Protein AF-A0AAD7X8K5-F1 (afdb_monomer)

Structure (mmCIF, N/CA/C/O backbone):
data_AF-A0AAD7X8K5-F1
#
_entry.id   AF-A0AAD7X8K5-F1
#
loop_
_atom_site.group_PDB
_atom_site.id
_atom_site.type_symbol
_atom_site.label_atom_id
_atom_site.label_alt_id
_atom_site.label_comp_id
_atom_site.label_asym_id
_atom_site.label_entity_id
_atom_site.label_seq_id
_atom_site.pdbx_PDB_ins_code
_atom_site.Cartn_x
_atom_site.Cartn_y
_atom_site.Cartn_z
_atom_site.occupancy
_atom_site.B_iso_or_equiv
_atom_site.auth_seq_id
_atom_site.auth_comp_id
_atom_site.auth_asym_id
_atom_site.auth_atom_id
_atom_site.pdbx_PDB_model_num
ATOM 1 N N . MET A 1 1 ? -39.503 -46.604 20.684 1.00 42.25 1 MET A N 1
ATOM 2 C CA . MET A 1 1 ? -38.069 -46.579 20.318 1.00 42.25 1 MET A CA 1
ATOM 3 C C . MET A 1 1 ? -37.501 -45.245 20.768 1.00 42.25 1 MET A C 1
ATOM 5 O O . MET A 1 1 ? -38.147 -44.232 20.550 1.00 42.25 1 MET A O 1
ATOM 9 N N . PHE A 1 2 ? -36.397 -45.283 21.510 1.00 39.03 2 PHE A N 1
ATOM 10 C CA . PHE A 1 2 ? -35.929 -44.220 22.401 1.00 39.03 2 PHE A CA 1
ATOM 11 C C . PHE A 1 2 ? -35.550 -42.907 21.701 1.00 39.03 2 PHE A C 1
ATOM 13 O O . PHE A 1 2 ? -34.685 -42.873 20.829 1.00 39.03 2 PHE A O 1
ATOM 20 N N . THR A 1 3 ? -36.161 -41.827 22.181 1.00 43.81 3 THR A N 1
ATOM 21 C CA . THR A 1 3 ? -35.795 -40.424 21.986 1.00 43.81 3 THR A CA 1
ATOM 22 C C . THR A 1 3 ? -34.419 -40.170 22.609 1.00 43.81 3 THR A C 1
ATOM 24 O O . THR A 1 3 ? -34.255 -40.329 23.818 1.00 43.81 3 THR A O 1
ATOM 27 N N . LYS A 1 4 ? -33.419 -39.775 21.814 1.00 46.00 4 LYS A N 1
ATOM 28 C CA . LYS A 1 4 ? -32.162 -39.227 22.346 1.00 46.00 4 LYS A CA 1
ATOM 29 C C . LYS A 1 4 ? -32.279 -37.708 22.396 1.00 46.00 4 LYS A C 1
ATOM 31 O O . LYS A 1 4 ? -32.176 -37.035 21.377 1.00 46.00 4 LYS A O 1
ATOM 36 N N . LEU A 1 5 ? -32.533 -37.199 23.597 1.00 45.97 5 LEU A N 1
ATOM 37 C CA . LEU A 1 5 ? -32.418 -35.788 23.936 1.00 45.97 5 LEU A CA 1
ATOM 38 C C . LEU A 1 5 ? -30.922 -35.493 24.139 1.00 45.97 5 LEU A C 1
ATOM 40 O O . LEU A 1 5 ? -30.344 -35.892 25.148 1.00 45.97 5 LEU A O 1
ATOM 44 N N . SER A 1 6 ? -30.275 -34.862 23.161 1.00 46.56 6 SER A N 1
ATOM 45 C CA . SER A 1 6 ? -28.909 -34.359 23.329 1.00 46.56 6 SER A CA 1
ATOM 46 C C . SER A 1 6 ? -28.971 -33.016 24.045 1.00 46.56 6 SER A C 1
ATOM 48 O O . SER A 1 6 ? -29.352 -32.004 23.461 1.00 46.56 6 SER A O 1
ATOM 50 N N . LEU A 1 7 ? -28.618 -33.023 25.328 1.00 41.12 7 LEU A N 1
ATOM 51 C CA . LEU A 1 7 ? -28.403 -31.824 26.127 1.00 41.12 7 LEU A CA 1
ATOM 52 C C . LEU A 1 7 ? -27.079 -31.186 25.663 1.00 41.12 7 LEU A C 1
ATOM 54 O O . LEU A 1 7 ? -26.002 -31.644 26.041 1.00 41.12 7 LEU A O 1
ATOM 58 N N . PHE A 1 8 ? -27.138 -30.166 24.806 1.00 46.56 8 PHE A N 1
ATOM 59 C CA . PHE A 1 8 ? -25.977 -29.312 24.552 1.00 46.56 8 PHE A CA 1
ATOM 60 C C . PHE A 1 8 ? -25.796 -28.395 25.762 1.00 46.56 8 PHE A C 1
ATOM 62 O O . PHE A 1 8 ? -26.575 -27.471 25.982 1.00 46.56 8 PHE A O 1
ATOM 69 N N . ALA A 1 9 ? -24.780 -28.676 26.574 1.00 43.34 9 ALA A N 1
ATOM 70 C CA . ALA A 1 9 ? -24.321 -27.745 27.589 1.00 43.34 9 ALA A CA 1
ATOM 71 C C . ALA A 1 9 ? -23.680 -26.538 26.884 1.00 43.34 9 ALA A C 1
ATOM 73 O O . ALA A 1 9 ? -22.602 -26.656 26.302 1.00 43.34 9 ALA A O 1
ATOM 74 N N . CYS A 1 10 ? -24.336 -25.377 26.930 1.00 43.59 10 CYS A N 1
ATOM 75 C CA . CYS A 1 10 ? -23.680 -24.100 26.665 1.00 43.59 10 CYS A CA 1
ATOM 76 C C . CYS A 1 10 ? -22.666 -23.846 27.786 1.00 43.59 10 CYS A C 1
ATOM 78 O O . CYS A 1 10 ? -23.007 -23.293 28.830 1.00 43.59 10 CYS A O 1
ATOM 80 N N . ALA A 1 11 ? -21.416 -24.254 27.578 1.00 47.31 11 ALA A N 1
ATOM 81 C CA . ALA A 1 11 ? -20.308 -23.659 28.302 1.00 47.31 11 ALA A CA 1
ATOM 82 C C . ALA A 1 11 ? -20.179 -22.217 27.798 1.00 47.31 11 ALA A C 1
ATOM 84 O O . ALA A 1 11 ? -19.742 -21.982 26.673 1.00 47.31 11 ALA A O 1
ATOM 85 N N . ALA A 1 12 ? -20.627 -21.251 28.599 1.00 44.97 12 ALA A N 1
ATOM 86 C CA . ALA A 1 12 ? -20.288 -19.857 28.376 1.00 44.97 12 ALA A CA 1
ATOM 87 C C . ALA A 1 12 ? -18.765 -19.741 28.508 1.00 44.97 12 ALA A C 1
ATOM 89 O O . ALA A 1 12 ? -18.226 -19.806 29.614 1.00 44.97 12 ALA A O 1
ATOM 90 N N . ALA A 1 13 ? -18.066 -19.639 27.379 1.00 45.59 13 ALA A N 1
ATOM 91 C CA . ALA A 1 13 ? -16.667 -19.257 27.376 1.00 45.59 13 ALA A CA 1
ATOM 92 C C . ALA A 1 13 ? -16.608 -17.802 27.852 1.00 45.59 13 ALA A C 1
ATOM 94 O O . ALA A 1 13 ? -16.849 -16.871 27.089 1.00 45.59 13 ALA A O 1
ATOM 95 N N . LEU A 1 14 ? -16.356 -17.610 29.145 1.00 41.31 14 LEU A N 1
ATOM 96 C CA . LEU A 1 14 ? -15.884 -16.335 29.659 1.00 41.31 14 LEU A CA 1
ATOM 97 C C . LEU A 1 14 ? -14.491 -16.134 29.065 1.00 41.31 14 LEU A C 1
ATOM 99 O O . LEU A 1 14 ? -13.511 -16.686 29.562 1.00 41.31 14 LEU A O 1
ATOM 103 N N . THR A 1 15 ? -14.407 -15.387 27.967 1.00 45.69 15 THR A N 1
ATOM 104 C CA . THR A 1 15 ? -13.146 -14.799 27.525 1.00 45.69 15 THR A CA 1
ATOM 105 C C . THR A 1 15 ? -12.718 -13.830 28.616 1.00 45.69 15 THR A C 1
ATOM 107 O O . THR A 1 15 ? -13.209 -12.704 28.701 1.00 45.69 15 THR A O 1
ATOM 110 N N . VAL A 1 16 ? -11.852 -14.298 29.509 1.00 42.28 16 VAL A N 1
ATOM 111 C CA . VAL A 1 16 ? -11.108 -13.425 30.405 1.00 42.28 16 VAL A CA 1
ATOM 112 C C . VAL A 1 16 ? -10.115 -12.696 29.510 1.00 42.28 16 VAL A C 1
ATOM 114 O O . VAL A 1 16 ? -9.040 -13.216 29.226 1.00 42.28 16 VAL A O 1
ATOM 117 N N . PHE A 1 17 ? -10.495 -11.520 29.009 1.00 51.06 17 PHE A N 1
ATOM 118 C CA . PHE A 1 17 ? -9.501 -10.553 28.566 1.00 51.06 17 PHE A CA 1
ATOM 119 C C . PHE A 1 17 ? -8.665 -10.250 29.809 1.00 51.06 17 PHE A C 1
ATOM 121 O O . PHE A 1 17 ? -9.184 -9.713 30.793 1.00 51.06 17 PHE A O 1
ATOM 128 N N . GLY A 1 18 ? -7.411 -10.707 29.818 1.00 42.41 18 GLY A N 1
ATOM 129 C CA . GLY A 1 18 ? -6.456 -10.295 30.838 1.00 42.41 18 GLY A CA 1
ATOM 130 C C . GLY A 1 18 ? -6.446 -8.770 30.918 1.00 42.41 18 GLY A C 1
ATOM 131 O O . GLY A 1 18 ? -6.739 -8.093 29.931 1.00 42.41 18 GLY A O 1
ATOM 132 N N . ALA A 1 19 ? -6.164 -8.220 32.102 1.00 46.50 19 ALA A N 1
ATOM 133 C CA . ALA A 1 19 ? -5.971 -6.780 32.224 1.00 46.50 19 ALA A CA 1
ATOM 134 C C . ALA A 1 19 ? -4.957 -6.339 31.151 1.00 46.50 19 ALA A C 1
ATOM 136 O O . ALA A 1 19 ? -3.913 -6.991 31.048 1.00 46.50 19 ALA A O 1
ATOM 137 N N . PRO A 1 20 ? -5.265 -5.309 30.341 1.00 55.12 20 PRO A N 1
ATOM 138 C CA . PRO A 1 20 ? -4.401 -4.915 29.241 1.00 55.12 20 PRO A CA 1
ATOM 139 C C . PRO A 1 20 ? -3.010 -4.631 29.798 1.00 55.12 20 PRO A C 1
ATOM 141 O O . PRO A 1 20 ? -2.846 -3.816 30.711 1.00 55.12 20 PRO A O 1
ATOM 144 N N . ILE A 1 21 ? -2.014 -5.351 29.281 1.00 56.69 21 ILE A N 1
ATOM 145 C CA . ILE A 1 21 ? -0.615 -5.016 29.525 1.00 56.69 21 ILE A CA 1
ATOM 146 C C . ILE A 1 21 ? -0.444 -3.574 29.028 1.00 56.69 21 ILE A C 1
ATOM 148 O O . ILE A 1 21 ? -0.864 -3.286 27.903 1.00 56.69 21 ILE A O 1
ATOM 152 N N . PRO A 1 22 ? 0.104 -2.650 29.841 1.00 62.69 22 PRO A N 1
ATOM 153 C CA . PRO A 1 22 ? 0.313 -1.280 29.400 1.00 62.69 22 PRO A CA 1
ATOM 154 C C . PRO A 1 22 ? 1.110 -1.279 28.098 1.00 62.69 22 PRO A C 1
ATOM 156 O O . PRO A 1 22 ? 2.205 -1.840 28.047 1.00 62.69 22 PRO A O 1
ATOM 159 N N . ALA A 1 23 ? 0.541 -0.676 27.057 1.00 75.25 23 ALA A N 1
ATOM 160 C CA . ALA A 1 23 ? 1.183 -0.579 25.757 1.00 75.25 23 ALA A CA 1
ATOM 161 C C . ALA A 1 23 ? 2.544 0.117 25.910 1.00 75.25 23 ALA A C 1
ATOM 163 O O . ALA A 1 23 ? 2.643 1.176 26.540 1.00 75.25 23 ALA A O 1
ATOM 164 N N . SER A 1 24 ? 3.595 -0.480 25.348 1.00 88.56 24 SER A N 1
ATOM 165 C CA . SER A 1 24 ? 4.897 0.179 25.269 1.00 88.56 24 SER A CA 1
ATOM 166 C C . SER A 1 24 ? 4.804 1.421 24.371 1.00 88.56 24 SER A C 1
ATOM 168 O O . SER A 1 24 ? 3.874 1.564 23.576 1.00 88.56 24 SER A O 1
ATOM 170 N N . GLN A 1 25 ? 5.783 2.329 24.440 1.00 87.88 25 GLN A N 1
ATOM 171 C CA . GLN A 1 25 ? 5.819 3.461 23.505 1.00 87.88 25 GLN A CA 1
ATOM 172 C C . GLN A 1 25 ? 5.893 2.988 22.043 1.00 87.88 25 GLN A C 1
ATOM 174 O O . GLN A 1 25 ? 5.303 3.616 21.166 1.00 87.88 25 GLN A O 1
ATOM 179 N N . THR A 1 26 ? 6.575 1.867 21.793 1.00 91.38 26 THR A N 1
ATOM 180 C CA . THR A 1 26 ? 6.633 1.222 20.478 1.00 91.38 26 THR A CA 1
ATOM 181 C C . THR A 1 26 ? 5.253 0.724 20.053 1.00 91.38 26 THR A C 1
ATOM 183 O O . THR A 1 26 ? 4.829 1.021 18.939 1.00 91.38 26 THR A O 1
ATOM 186 N N . ASP A 1 27 ? 4.521 0.050 20.946 1.00 94.25 27 ASP A N 1
ATOM 187 C CA . ASP A 1 27 ? 3.166 -0.442 20.670 1.00 94.25 27 ASP A CA 1
ATOM 188 C C . ASP A 1 27 ? 2.239 0.726 20.327 1.00 94.25 27 ASP A C 1
ATOM 190 O O . ASP A 1 27 ? 1.551 0.698 19.312 1.00 94.25 27 ASP A O 1
ATOM 194 N N . ILE A 1 28 ? 2.268 1.791 21.136 1.00 94.31 28 ILE A N 1
ATOM 195 C CA . ILE A 1 28 ? 1.469 3.002 20.912 1.00 94.31 28 ILE A CA 1
ATOM 196 C C . ILE A 1 28 ? 1.781 3.596 19.539 1.00 94.31 28 ILE A C 1
ATOM 198 O O . ILE A 1 28 ? 0.859 3.935 18.801 1.00 94.31 28 ILE A O 1
ATOM 202 N N . SER A 1 29 ? 3.060 3.710 19.172 1.00 94.69 29 SER A N 1
ATOM 203 C CA . SER A 1 29 ? 3.465 4.235 17.867 1.00 94.69 29 SER A CA 1
ATOM 204 C C . SER A 1 29 ? 2.964 3.370 16.707 1.00 94.69 29 SER A C 1
ATOM 206 O O . SER A 1 29 ? 2.443 3.921 15.738 1.00 94.69 29 SER A O 1
ATOM 208 N N . VAL A 1 30 ? 3.060 2.040 16.813 1.00 96.19 30 VAL A N 1
ATOM 209 C CA . VAL A 1 30 ? 2.558 1.107 15.789 1.00 96.19 30 VAL A CA 1
ATOM 210 C C . VAL A 1 30 ? 1.036 1.182 15.673 1.00 96.19 30 VAL A C 1
ATOM 212 O O . VAL A 1 30 ? 0.513 1.325 14.572 1.00 96.19 30 VAL A O 1
ATOM 215 N N . LEU A 1 31 ? 0.314 1.145 16.794 1.00 97.12 31 LEU A N 1
ATOM 216 C CA . LEU A 1 31 ? -1.149 1.194 16.802 1.00 97.12 31 LEU A CA 1
ATOM 217 C C . LEU A 1 31 ? -1.683 2.549 16.317 1.00 97.12 31 LEU A C 1
ATOM 219 O O . LEU A 1 31 ? -2.674 2.593 15.594 1.00 97.12 31 LEU A O 1
ATOM 223 N N . THR A 1 32 ? -1.019 3.654 16.671 1.00 97.38 32 THR A N 1
ATOM 224 C CA . THR A 1 32 ? -1.362 5.008 16.190 1.00 97.38 32 THR A CA 1
ATOM 225 C C . THR A 1 32 ? -1.184 5.111 14.678 1.00 97.38 32 THR A C 1
ATOM 227 O O . THR A 1 32 ? -2.018 5.697 13.983 1.00 97.38 32 THR A O 1
ATOM 230 N N . PHE A 1 33 ? -0.100 4.526 14.161 1.00 97.62 33 PHE A N 1
ATOM 231 C CA . PHE A 1 33 ? 0.145 4.450 12.729 1.00 97.62 33 PHE A CA 1
ATOM 232 C C . PHE A 1 33 ? -0.928 3.615 12.019 1.00 97.62 33 PHE A C 1
ATOM 234 O O . PHE A 1 33 ? -1.550 4.116 11.084 1.00 97.62 33 PHE A O 1
ATOM 241 N N . ALA A 1 34 ? -1.214 2.409 12.520 1.00 98.12 34 ALA A N 1
ATOM 242 C CA . ALA A 1 34 ? -2.267 1.545 11.991 1.00 98.12 34 ALA A CA 1
ATOM 243 C C . ALA A 1 34 ? -3.629 2.259 11.974 1.00 98.12 34 ALA A C 1
ATOM 245 O O . ALA A 1 34 ? -4.260 2.346 10.928 1.00 98.12 34 ALA A O 1
ATOM 246 N N . LEU A 1 35 ? -4.033 2.897 13.082 1.00 98.62 35 LEU A N 1
ATOM 247 C CA . LEU A 1 35 ? -5.312 3.614 13.151 1.00 98.62 35 LEU A CA 1
ATOM 248 C C . LEU A 1 35 ? -5.390 4.774 12.145 1.00 98.62 35 LEU A C 1
ATOM 250 O O . LEU A 1 35 ? -6.468 5.107 11.660 1.00 98.62 35 LEU A O 1
ATOM 254 N N . THR A 1 36 ? -4.259 5.393 11.801 1.00 98.19 36 THR A N 1
ATOM 255 C CA . THR A 1 36 ? -4.247 6.441 10.772 1.00 98.19 36 THR A CA 1
ATOM 256 C C . THR A 1 36 ? -4.586 5.883 9.388 1.00 98.19 36 THR A C 1
ATOM 258 O O . THR A 1 36 ? -5.359 6.516 8.663 1.00 98.19 36 THR A O 1
ATOM 261 N N . LEU A 1 37 ? -4.029 4.723 9.024 1.00 98.44 37 LEU A N 1
ATOM 262 C CA . LEU A 1 37 ? -4.339 4.056 7.756 1.00 98.44 37 LEU A CA 1
ATOM 263 C C . LEU A 1 37 ? -5.782 3.539 7.750 1.00 98.44 37 LEU A C 1
ATOM 265 O O . LEU A 1 37 ? -6.532 3.818 6.823 1.00 98.44 37 LEU A O 1
ATOM 269 N N . GLU A 1 38 ? -6.221 2.938 8.848 1.00 98.75 38 GLU A N 1
ATOM 270 C CA . GLU A 1 38 ? -7.580 2.414 9.013 1.00 98.75 38 GLU A CA 1
ATOM 271 C C . GLU A 1 38 ? -8.656 3.506 8.908 1.00 98.75 38 GLU A C 1
ATOM 273 O O . GLU A 1 38 ? -9.717 3.314 8.310 1.00 98.75 38 GLU A O 1
ATOM 278 N N . HIS A 1 39 ? -8.389 4.718 9.412 1.00 98.88 39 HIS A N 1
ATOM 279 C CA . HIS A 1 39 ? -9.287 5.857 9.181 1.00 98.88 39 HIS A CA 1
ATOM 280 C C . HIS A 1 39 ? -9.383 6.243 7.701 1.00 98.88 39 HIS A C 1
ATOM 282 O O . HIS A 1 39 ? -10.470 6.615 7.251 1.00 98.88 39 HIS A O 1
ATOM 288 N N . LEU A 1 40 ? -8.280 6.159 6.948 1.00 98.81 40 LEU A N 1
ATOM 289 C CA . LEU A 1 40 ? -8.264 6.428 5.509 1.00 98.81 40 LEU A CA 1
ATOM 290 C C . LEU A 1 40 ? -9.109 5.398 4.760 1.00 98.81 40 LEU A C 1
ATOM 292 O O . LEU A 1 40 ? -9.976 5.791 3.979 1.00 98.81 40 LEU A O 1
ATOM 296 N N . GLU A 1 41 ? -8.911 4.109 5.023 1.00 98.88 41 GLU A N 1
ATOM 297 C CA . GLU A 1 41 ? -9.635 3.026 4.348 1.00 98.88 41 GLU A CA 1
ATOM 298 C C . GLU A 1 41 ? -11.126 3.043 4.693 1.00 98.88 41 GLU A C 1
ATOM 300 O O . GLU A 1 41 ? -11.993 3.038 3.813 1.00 98.88 41 GLU A O 1
ATOM 305 N N . ASN A 1 42 ? -11.451 3.214 5.974 1.00 98.88 42 ASN A N 1
ATOM 306 C CA . ASN A 1 42 ? -12.825 3.384 6.430 1.00 98.88 42 ASN A CA 1
ATOM 307 C C . ASN A 1 42 ? -13.508 4.594 5.763 1.00 98.88 42 ASN A C 1
ATOM 309 O O . ASN A 1 42 ? -14.677 4.521 5.367 1.00 98.88 42 ASN A O 1
ATOM 313 N N . ALA A 1 43 ? -12.792 5.715 5.605 1.00 98.88 43 ALA A N 1
ATOM 314 C CA . ALA A 1 43 ? -13.300 6.882 4.888 1.00 98.88 43 ALA A CA 1
ATOM 315 C C . ALA A 1 43 ? -13.484 6.598 3.391 1.00 98.88 43 ALA A C 1
ATOM 317 O O . ALA A 1 43 ? -14.520 6.971 2.836 1.00 98.88 43 ALA A O 1
ATOM 318 N N . PHE A 1 44 ? -12.530 5.918 2.754 1.00 98.88 44 PHE A N 1
ATOM 319 C CA . PHE A 1 44 ? -12.590 5.523 1.350 1.00 98.88 44 PHE A CA 1
ATOM 320 C C . PHE A 1 44 ? -13.836 4.685 1.050 1.00 98.88 44 PHE A C 1
ATOM 322 O O . PHE A 1 44 ? -14.647 5.060 0.197 1.00 98.88 44 PHE A O 1
ATOM 329 N N . TYR A 1 45 ? -14.059 3.608 1.805 1.00 98.88 45 TYR A N 1
ATOM 330 C CA . TYR A 1 45 ? -15.212 2.739 1.593 1.00 98.88 45 TYR A CA 1
ATOM 331 C C . TYR A 1 45 ? -16.542 3.447 1.855 1.00 98.88 45 TYR A C 1
ATOM 333 O O . TYR A 1 45 ? -17.481 3.315 1.063 1.00 98.88 45 TYR A O 1
ATOM 341 N N . LYS A 1 46 ? -16.640 4.243 2.929 1.00 98.75 46 LYS A N 1
ATOM 342 C CA . LYS A 1 46 ? -17.855 5.020 3.230 1.00 98.75 46 LYS A CA 1
ATOM 343 C C . LYS A 1 46 ? -18.173 6.032 2.134 1.00 98.75 46 LYS A C 1
ATOM 345 O O . LYS A 1 46 ? -19.327 6.118 1.710 1.00 98.75 46 LYS A O 1
ATOM 350 N N . GLN A 1 47 ? -17.173 6.773 1.657 1.00 98.69 47 GLN A N 1
ATOM 351 C CA . GLN A 1 47 ? -17.352 7.759 0.591 1.00 98.69 47 GLN A CA 1
ATOM 352 C C . GLN A 1 47 ? -17.724 7.090 -0.735 1.00 98.69 47 GLN A C 1
ATOM 354 O O . GLN A 1 47 ? -18.697 7.502 -1.365 1.00 98.69 47 GLN A O 1
ATOM 359 N N . GLY A 1 48 ? -17.028 6.020 -1.127 1.00 98.50 48 GLY A N 1
ATOM 360 C CA . GLY A 1 48 ? -17.320 5.284 -2.359 1.00 98.50 48 GLY A CA 1
ATOM 361 C C . GLY A 1 48 ? -18.721 4.668 -2.370 1.00 98.50 48 GLY A C 1
ATOM 362 O O . GLY A 1 48 ? -19.458 4.816 -3.344 1.00 98.50 48 GLY A O 1
ATOM 363 N N . LEU A 1 49 ? -19.154 4.049 -1.266 1.00 98.56 49 LEU A N 1
ATOM 364 C CA . LEU A 1 49 ? -20.497 3.461 -1.161 1.00 98.56 49 LEU A CA 1
ATOM 365 C C . LEU A 1 49 ? -21.619 4.504 -1.095 1.00 98.56 49 LEU A C 1
ATOM 367 O O . LEU A 1 49 ? -22.749 4.188 -1.481 1.00 98.56 49 LEU A O 1
ATOM 371 N N . ALA A 1 50 ? -21.326 5.718 -0.622 1.00 98.56 50 ALA A N 1
ATOM 372 C CA . ALA A 1 50 ? -22.243 6.854 -0.690 1.00 98.56 50 ALA A CA 1
ATOM 373 C C . ALA A 1 50 ? -22.301 7.471 -2.099 1.00 98.56 50 ALA A C 1
ATOM 375 O O . ALA A 1 50 ? -23.360 7.933 -2.520 1.00 98.56 50 ALA A O 1
ATOM 376 N N . LYS A 1 51 ? -21.178 7.459 -2.827 1.00 98.44 51 LYS A N 1
ATOM 377 C CA . LYS A 1 51 ? -21.029 8.024 -4.175 1.00 98.44 51 LYS A CA 1
ATOM 378 C C . LYS A 1 51 ? -21.622 7.133 -5.268 1.00 98.44 51 LYS A C 1
ATOM 380 O O . LYS A 1 51 ? -22.231 7.655 -6.197 1.00 98.44 51 LYS A O 1
ATOM 385 N N . TYR A 1 52 ? -21.473 5.813 -5.155 1.00 98.50 52 TYR A N 1
ATOM 386 C CA . TYR A 1 52 ? -21.880 4.856 -6.185 1.00 98.50 52 TYR A CA 1
ATOM 387 C C . TYR A 1 52 ? -23.012 3.938 -5.709 1.00 98.50 52 TYR A C 1
ATOM 389 O O . TYR A 1 52 ? -22.880 3.147 -4.764 1.00 98.50 52 TYR A O 1
ATOM 397 N N . SER A 1 53 ? -24.141 4.001 -6.412 1.00 98.00 53 SER A N 1
ATOM 398 C CA . SER A 1 53 ? -25.282 3.113 -6.196 1.00 98.00 53 SER A CA 1
ATOM 399 C C . SER A 1 53 ? -25.038 1.721 -6.788 1.00 98.00 53 SER A C 1
ATOM 401 O O . SER A 1 53 ? -24.140 1.512 -7.600 1.00 98.00 53 SER A O 1
ATOM 403 N N . GLU A 1 54 ? -25.876 0.743 -6.437 1.00 97.44 54 GLU A N 1
ATOM 404 C CA . GLU A 1 54 ? -25.840 -0.581 -7.078 1.00 97.44 54 GLU A CA 1
ATOM 405 C C . GLU A 1 54 ? -26.044 -0.494 -8.600 1.00 97.44 54 GLU A C 1
ATOM 407 O O . GLU A 1 54 ? -25.388 -1.207 -9.357 1.00 97.44 54 GLU A O 1
ATOM 412 N N . SER A 1 55 ? -26.900 0.429 -9.056 1.00 98.06 55 SER A N 1
ATOM 413 C CA . SER A 1 55 ? -27.109 0.663 -10.485 1.00 98.06 55 SER A CA 1
ATOM 414 C C . SER A 1 55 ? -25.841 1.171 -11.172 1.00 98.06 55 SER A C 1
ATOM 416 O O . SER A 1 55 ? -25.593 0.787 -12.312 1.00 98.06 55 SER A O 1
ATOM 418 N N . ASP A 1 56 ? -25.029 1.989 -10.501 1.00 98.38 56 ASP A N 1
ATOM 419 C CA . ASP A 1 56 ? -23.776 2.493 -11.072 1.00 98.38 56 ASP A CA 1
ATOM 420 C C . ASP A 1 56 ? -22.758 1.362 -11.227 1.00 98.38 56 ASP A C 1
ATOM 422 O O . ASP A 1 56 ? -22.167 1.226 -12.295 1.00 98.38 56 ASP A O 1
ATOM 426 N N . PHE A 1 57 ? -22.635 0.482 -10.223 1.00 98.38 57 PHE A N 1
ATOM 427 C CA . PHE A 1 57 ? -21.803 -0.726 -10.315 1.00 98.38 57 PHE A CA 1
ATOM 428 C C . PHE A 1 57 ? -22.196 -1.597 -11.515 1.00 98.38 57 PHE A C 1
ATOM 430 O O . PHE A 1 57 ? -21.338 -1.990 -12.303 1.00 98.38 57 PHE A O 1
ATOM 437 N N . GLN A 1 58 ? -23.494 -1.861 -11.690 1.00 97.56 58 GLN A N 1
ATOM 438 C CA . GLN A 1 58 ? -23.991 -2.671 -12.806 1.00 97.56 58 GLN A CA 1
ATOM 439 C C . GLN A 1 58 ? -23.768 -1.993 -14.167 1.00 97.56 58 GLN A C 1
ATOM 441 O O . GLN A 1 58 ? -23.391 -2.662 -15.129 1.00 97.56 58 GLN A O 1
ATOM 446 N N . LYS A 1 59 ? -23.971 -0.670 -14.262 1.00 98.12 59 LYS A N 1
ATOM 447 C CA . LYS A 1 59 ? -23.702 0.108 -15.486 1.00 98.12 59 LYS A CA 1
ATOM 448 C C . LYS A 1 59 ? -22.225 0.102 -15.854 1.00 98.12 59 LYS A C 1
ATOM 450 O O . LYS A 1 59 ? -21.902 0.061 -17.036 1.00 98.12 59 LYS A O 1
ATOM 455 N N . ASP A 1 60 ? -21.348 0.084 -14.857 1.00 97.75 60 ASP A N 1
ATOM 456 C CA . ASP A 1 60 ? -19.912 -0.080 -15.053 1.00 97.75 60 ASP A CA 1
ATOM 457 C C . ASP A 1 60 ? -19.505 -1.560 -15.225 1.00 97.75 60 ASP A C 1
ATOM 459 O O . ASP A 1 60 ? -18.335 -1.922 -15.160 1.00 97.75 60 ASP A O 1
ATOM 463 N N . GLY A 1 61 ? -20.460 -2.458 -15.485 1.00 97.31 61 GLY A N 1
ATOM 464 C CA . GLY A 1 61 ? -20.204 -3.859 -15.823 1.00 97.31 61 GLY A CA 1
ATOM 465 C C . GLY A 1 61 ? -19.739 -4.731 -14.655 1.00 97.31 61 GLY A C 1
ATOM 466 O O . GLY A 1 61 ? -19.299 -5.858 -14.886 1.00 97.31 61 GLY A O 1
ATOM 467 N N . LEU A 1 62 ? -19.835 -4.248 -13.413 1.00 97.44 62 LEU A N 1
ATOM 468 C CA . LEU A 1 62 ? -19.551 -5.052 -12.229 1.00 97.44 62 LEU A CA 1
ATOM 469 C C . LEU A 1 62 ? -20.778 -5.907 -11.859 1.00 97.44 62 LEU A C 1
ATOM 471 O O . LEU A 1 62 ? -21.909 -5.413 -11.876 1.00 97.44 62 LEU A O 1
ATOM 475 N N . PRO A 1 63 ? -20.592 -7.189 -11.493 1.00 95.00 63 PRO A N 1
ATOM 476 C CA . PRO A 1 63 ? -21.694 -8.034 -11.043 1.00 95.00 63 PRO A CA 1
ATOM 477 C C . PRO A 1 63 ? -22.439 -7.462 -9.825 1.00 95.00 63 PRO A C 1
ATOM 479 O O . PRO A 1 63 ? -21.826 -6.888 -8.927 1.00 95.00 63 PRO A O 1
ATOM 482 N N . ALA A 1 64 ? -23.752 -7.703 -9.732 1.00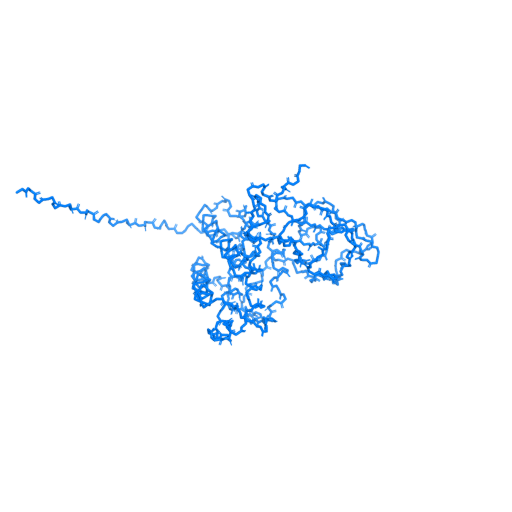 93.31 64 ALA A N 1
ATOM 483 C CA . ALA A 1 64 ? -24.607 -7.149 -8.669 1.00 93.31 64 ALA A CA 1
ATOM 484 C C . ALA A 1 64 ? -24.130 -7.476 -7.235 1.00 93.31 64 ALA A C 1
ATOM 486 O O . ALA A 1 64 ? -24.303 -6.680 -6.316 1.00 93.31 64 ALA A O 1
ATOM 487 N N . TRP A 1 65 ? -23.466 -8.621 -7.037 1.00 95.44 65 TRP A N 1
ATOM 488 C CA . TRP A 1 65 ? -22.934 -9.027 -5.731 1.00 95.44 65 TRP A CA 1
ATOM 489 C C . TRP A 1 65 ? -21.704 -8.225 -5.276 1.00 95.44 65 TRP A C 1
ATOM 491 O O . TRP A 1 65 ? -21.379 -8.246 -4.088 1.00 95.44 65 TRP A O 1
ATOM 501 N N . VAL A 1 66 ? -21.020 -7.516 -6.182 1.00 98.06 66 VAL A N 1
ATOM 502 C CA . VAL A 1 66 ? -19.762 -6.811 -5.885 1.00 98.06 66 VAL A CA 1
ATOM 503 C C . VAL A 1 66 ? -19.978 -5.695 -4.870 1.00 98.06 66 VAL A C 1
ATOM 505 O O . VAL A 1 66 ? -19.274 -5.635 -3.864 1.00 98.06 66 VAL A O 1
ATOM 508 N N . ARG A 1 67 ? -20.997 -4.848 -5.067 1.00 98.12 67 ARG A N 1
ATOM 509 C CA . ARG A 1 67 ? -21.259 -3.728 -4.148 1.00 98.12 67 ARG A CA 1
ATOM 510 C C . ARG A 1 67 ? -21.584 -4.210 -2.732 1.00 98.12 67 ARG A C 1
ATOM 512 O O . ARG A 1 67 ? -21.149 -3.599 -1.762 1.00 98.12 67 ARG A O 1
ATOM 519 N N . GLY A 1 68 ? -22.320 -5.316 -2.606 1.00 98.25 68 GLY A N 1
ATOM 520 C CA . GLY A 1 68 ? -22.643 -5.910 -1.305 1.00 98.25 68 GLY A CA 1
ATOM 521 C C . GLY A 1 68 ? -21.403 -6.382 -0.540 1.00 98.25 68 GLY A C 1
ATOM 522 O O . GLY A 1 68 ? -21.341 -6.240 0.677 1.00 98.25 68 GLY A O 1
ATOM 523 N N . ARG A 1 69 ? -20.385 -6.884 -1.246 1.00 98.31 69 ARG A N 1
ATOM 524 C CA . ARG A 1 69 ? -19.101 -7.253 -0.638 1.00 98.31 69 ARG A CA 1
ATOM 525 C C . ARG A 1 69 ? -18.271 -6.039 -0.240 1.00 98.31 69 ARG A C 1
ATOM 527 O O . ARG A 1 69 ? -17.735 -6.041 0.858 1.00 98.31 69 ARG A O 1
ATOM 534 N N . PHE A 1 70 ? -18.264 -4.971 -1.036 1.00 98.75 70 PHE A N 1
ATOM 535 C CA . PHE A 1 70 ? -17.657 -3.710 -0.600 1.00 98.75 70 PHE A CA 1
ATOM 536 C C . PHE A 1 70 ? -18.342 -3.113 0.634 1.00 98.75 70 PHE A C 1
ATOM 538 O O . PHE A 1 70 ? -17.671 -2.572 1.503 1.00 98.75 70 PHE A O 1
ATOM 545 N N . ALA A 1 71 ? -19.663 -3.266 0.768 1.00 98.75 71 ALA A N 1
ATOM 546 C CA . ALA A 1 71 ? -20.367 -2.885 1.991 1.00 98.75 71 ALA A CA 1
ATOM 547 C C . ALA A 1 71 ? -19.952 -3.725 3.209 1.00 98.75 71 ALA A C 1
ATOM 549 O O . ALA A 1 71 ? -19.919 -3.197 4.316 1.00 98.75 71 ALA A O 1
ATOM 550 N N . GLN A 1 72 ? -19.623 -5.005 3.018 1.00 98.69 72 GLN A N 1
ATOM 551 C CA . GLN A 1 72 ? -19.078 -5.849 4.082 1.00 98.69 72 GLN A CA 1
ATOM 552 C C . GLN A 1 72 ? -17.657 -5.422 4.466 1.00 98.69 72 GLN A C 1
ATOM 554 O O . GLN A 1 72 ? -17.366 -5.304 5.649 1.00 98.69 72 GLN A O 1
ATOM 559 N N . ILE A 1 73 ? -16.805 -5.136 3.484 1.00 98.81 73 ILE A N 1
ATOM 560 C CA . ILE A 1 73 ? -15.459 -4.608 3.723 1.00 98.81 73 ILE A CA 1
ATOM 561 C C . ILE A 1 73 ? -15.525 -3.302 4.529 1.00 98.81 73 ILE A C 1
ATOM 563 O O . ILE A 1 73 ? -14.911 -3.191 5.580 1.00 98.81 73 ILE A O 1
ATOM 567 N N . ALA A 1 74 ? -16.404 -2.371 4.147 1.00 98.88 74 ALA A N 1
ATOM 568 C CA . ALA A 1 74 ? -16.621 -1.132 4.898 1.00 98.88 74 ALA A CA 1
ATOM 569 C C . ALA A 1 74 ? -16.995 -1.356 6.382 1.00 98.88 74 ALA A C 1
ATOM 571 O O . ALA A 1 74 ? -16.721 -0.509 7.237 1.00 98.88 74 ALA A O 1
ATOM 572 N N . GLN A 1 75 ? -17.668 -2.471 6.694 1.00 98.81 75 GLN A N 1
ATOM 573 C CA . GLN A 1 75 ? -17.986 -2.854 8.072 1.00 98.81 75 GLN A CA 1
ATOM 574 C C . GLN A 1 75 ? -16.757 -3.390 8.809 1.00 98.81 75 GLN A C 1
ATOM 576 O O . GLN A 1 75 ? -16.615 -3.093 9.993 1.00 98.81 75 GLN A O 1
ATOM 581 N N . HIS A 1 76 ? -15.888 -4.141 8.130 1.00 98.75 76 HIS A N 1
ATOM 582 C CA . HIS A 1 76 ? -14.627 -4.614 8.697 1.00 98.75 76 HIS A CA 1
ATOM 583 C C . HIS A 1 76 ? -13.707 -3.434 9.033 1.00 98.75 76 HIS A C 1
ATOM 585 O O . HIS A 1 76 ? -13.340 -3.312 10.197 1.00 98.75 76 HIS A O 1
ATOM 591 N N . GLU A 1 77 ? -13.513 -2.480 8.113 1.00 98.81 77 GLU A N 1
ATOM 592 C CA . GLU A 1 77 ? -12.693 -1.281 8.388 1.00 98.81 77 GLU A CA 1
ATOM 593 C C . GLU A 1 77 ? -13.265 -0.424 9.524 1.00 98.81 77 GLU A C 1
ATOM 595 O O . GLU A 1 77 ? -12.551 0.186 10.320 1.00 98.81 77 GLU A O 1
ATOM 600 N N . THR A 1 78 ? -14.593 -0.397 9.680 1.00 98.88 78 THR A N 1
ATOM 601 C CA . THR A 1 78 ? -15.204 0.253 10.850 1.00 98.88 78 THR A CA 1
ATOM 602 C C . THR A 1 78 ? -14.863 -0.476 12.156 1.00 98.88 78 THR A C 1
ATOM 604 O O . THR A 1 78 ? -14.674 0.180 13.184 1.00 98.88 78 THR A O 1
ATOM 607 N N . GLU A 1 79 ? -14.794 -1.808 12.146 1.00 98.81 79 GLU A N 1
ATOM 608 C CA . GLU A 1 79 ? -14.452 -2.598 13.330 1.00 98.81 79 GLU A CA 1
ATOM 609 C C . GLU A 1 79 ? -12.948 -2.553 13.640 1.00 98.81 79 GLU A C 1
ATOM 611 O O . GLU A 1 79 ? -12.600 -2.458 14.816 1.00 98.81 79 GLU A O 1
ATOM 616 N N . HIS A 1 80 ? -12.070 -2.513 12.632 1.00 98.69 80 HIS A N 1
ATOM 617 C CA . HIS A 1 80 ? -10.635 -2.276 12.821 1.00 98.69 80 HIS A CA 1
ATOM 618 C C . HIS A 1 80 ? -10.379 -0.913 13.481 1.00 98.69 80 HIS A C 1
ATOM 620 O O . HIS A 1 80 ? -9.749 -0.843 14.543 1.00 98.69 80 HIS A O 1
ATOM 626 N N . VAL A 1 81 ? -10.979 0.163 12.947 1.00 98.81 81 VAL A N 1
ATOM 627 C CA . VAL A 1 81 ? -10.934 1.505 13.556 1.00 98.81 81 VAL A CA 1
ATOM 628 C C . VAL A 1 81 ? -11.405 1.466 15.007 1.00 98.81 81 VAL A C 1
ATOM 630 O O . VAL A 1 81 ? -10.760 2.038 15.888 1.00 98.81 81 VAL A O 1
ATOM 633 N N . LYS A 1 82 ? -12.524 0.789 15.287 1.00 98.69 82 LYS A N 1
ATOM 634 C CA . LYS A 1 82 ? -13.066 0.667 16.646 1.00 98.69 82 LYS A CA 1
ATOM 635 C C . LYS A 1 82 ? -12.113 -0.080 17.576 1.00 98.69 82 LYS A C 1
ATOM 637 O O . LYS A 1 82 ? -11.879 0.399 18.684 1.00 98.69 82 LYS A O 1
ATOM 642 N N . TYR A 1 83 ? -11.563 -1.207 17.135 1.00 98.31 83 TYR A N 1
ATOM 643 C CA . TYR A 1 83 ? -10.607 -2.000 17.902 1.00 98.31 83 TYR A CA 1
ATOM 644 C C . TYR A 1 83 ? -9.371 -1.171 18.277 1.00 98.31 83 TYR A C 1
ATOM 646 O O . TYR A 1 83 ? -9.025 -1.064 19.454 1.00 98.31 83 TYR A O 1
ATOM 654 N N . LEU A 1 84 ? -8.749 -0.509 17.301 1.00 98.31 84 LEU A N 1
ATOM 655 C CA . LEU A 1 84 ? -7.546 0.295 17.528 1.00 98.31 84 LEU A CA 1
ATOM 656 C C . LEU A 1 84 ? -7.827 1.550 18.360 1.00 98.31 84 LEU A C 1
ATOM 658 O O . LEU A 1 84 ? -7.033 1.901 19.230 1.00 98.31 84 LEU A O 1
ATOM 662 N N . THR A 1 85 ? -8.978 2.199 18.152 1.00 98.38 85 THR A N 1
ATOM 663 C CA . THR A 1 85 ? -9.409 3.339 18.978 1.00 98.38 85 THR A CA 1
ATOM 664 C C . THR A 1 85 ? -9.544 2.921 20.442 1.00 98.38 85 THR A C 1
ATOM 666 O O . THR A 1 85 ? -9.107 3.640 21.336 1.00 98.38 85 THR A O 1
ATOM 669 N N . GLN A 1 86 ? -10.111 1.739 20.701 1.00 97.19 86 GLN A N 1
ATOM 670 C CA . GLN A 1 86 ? -10.221 1.197 22.056 1.00 97.19 86 GLN A CA 1
ATOM 671 C C . GLN A 1 86 ? -8.855 0.851 22.655 1.00 97.19 86 GLN A C 1
ATOM 673 O O . GLN A 1 86 ? -8.628 1.147 23.826 1.00 97.19 86 GLN A O 1
ATOM 678 N N . ALA A 1 87 ? -7.949 0.266 21.867 1.00 95.94 87 ALA A N 1
ATOM 679 C CA . ALA A 1 87 ? -6.601 -0.075 22.319 1.00 95.94 87 ALA A CA 1
ATOM 680 C C . ALA A 1 87 ? -5.761 1.166 22.679 1.00 95.94 87 ALA A C 1
ATOM 682 O O . ALA A 1 87 ? -4.976 1.129 23.625 1.00 95.94 87 ALA A O 1
ATOM 683 N N . LEU A 1 88 ? -5.940 2.272 21.949 1.00 95.81 88 LEU A N 1
ATOM 684 C CA . LEU A 1 88 ? -5.201 3.523 22.155 1.00 95.81 88 LEU A CA 1
ATOM 685 C C . LEU A 1 88 ? -5.827 4.451 23.208 1.00 95.81 88 LEU A C 1
ATOM 687 O O . LEU A 1 88 ? -5.117 5.268 23.797 1.00 95.81 88 LEU A O 1
ATOM 691 N N . GLY A 1 89 ? -7.138 4.359 23.446 1.00 96.25 89 GLY A N 1
ATOM 692 C CA . GLY A 1 89 ? -7.847 5.251 24.365 1.00 96.25 89 GLY A CA 1
ATOM 693 C C . GLY A 1 89 ? -7.686 6.723 23.972 1.00 96.25 89 GLY A C 1
ATOM 694 O O . GLY A 1 89 ? -7.877 7.088 22.813 1.00 96.25 89 GLY A O 1
ATOM 695 N N . ASP A 1 90 ? -7.290 7.570 24.924 1.00 94.62 90 ASP A N 1
ATOM 696 C CA . ASP A 1 90 ? -7.108 9.016 24.710 1.00 94.62 90 ASP A CA 1
ATOM 697 C C . ASP A 1 90 ? -5.990 9.362 23.707 1.00 94.62 90 ASP A C 1
ATOM 699 O O . ASP A 1 90 ? -5.905 10.497 23.241 1.00 94.62 90 ASP A O 1
ATOM 703 N N . LEU A 1 91 ? -5.131 8.395 23.361 1.00 95.19 91 LEU A N 1
ATOM 704 C CA . LEU A 1 91 ? -4.066 8.561 22.367 1.00 95.19 91 LEU A CA 1
ATOM 705 C C . LEU A 1 91 ? -4.547 8.305 20.932 1.00 95.19 91 LEU A C 1
ATOM 707 O O . LEU A 1 91 ? -3.773 8.491 19.994 1.00 95.19 91 LEU A O 1
ATOM 711 N N . ALA A 1 92 ? -5.797 7.867 20.743 1.00 97.31 92 ALA A N 1
ATOM 712 C CA . ALA A 1 92 ? -6.332 7.532 19.431 1.00 97.31 92 ALA A CA 1
ATOM 713 C C . ALA A 1 92 ? -6.406 8.776 18.519 1.00 97.31 92 ALA A C 1
ATOM 715 O O . ALA A 1 92 ? -7.149 9.719 18.828 1.00 97.31 92 ALA A O 1
ATOM 716 N N . PRO A 1 93 ? -5.692 8.801 17.374 1.00 97.38 93 PRO A N 1
ATOM 717 C CA . PRO A 1 93 ? -5.831 9.881 16.409 1.00 97.38 93 PRO A CA 1
ATOM 718 C C . PRO A 1 93 ? -7.257 9.957 15.861 1.00 97.38 93 PRO A C 1
ATOM 720 O O . PRO A 1 93 ? -7.946 8.952 15.665 1.00 97.38 93 PRO A O 1
ATOM 723 N N . GLN A 1 94 ? -7.685 11.184 15.582 1.00 98.31 94 GLN A N 1
ATOM 724 C CA . GLN A 1 94 ? -8.943 11.470 14.905 1.00 98.31 94 GLN A CA 1
ATOM 725 C C . GLN A 1 94 ? -8.792 11.292 13.385 1.00 98.31 94 GLN A C 1
ATOM 727 O O . GLN A 1 94 ? -7.690 11.494 12.863 1.00 98.31 94 GLN A O 1
ATOM 732 N N . PRO A 1 95 ? -9.876 10.959 12.658 1.00 98.31 95 PRO A N 1
ATOM 733 C CA . PRO A 1 95 ? -9.828 10.844 11.205 1.00 98.31 95 PRO A CA 1
ATOM 734 C C . PRO A 1 95 ? -9.423 12.171 10.551 1.00 98.31 95 PRO A C 1
ATOM 736 O O . PRO A 1 95 ? -9.774 13.255 11.026 1.00 98.31 95 PRO A O 1
ATOM 739 N N . CYS A 1 96 ? -8.693 12.077 9.443 1.00 98.44 96 CYS A N 1
ATOM 740 C CA . CYS A 1 96 ? -8.300 13.224 8.632 1.00 98.44 96 CYS A CA 1
ATOM 741 C C . CYS A 1 96 ? -9.395 13.593 7.611 1.00 98.44 96 CYS A C 1
ATOM 743 O O . CYS A 1 96 ? -10.431 12.938 7.496 1.00 98.44 96 CYS A O 1
ATOM 745 N N . GLU A 1 97 ? -9.164 14.654 6.844 1.00 98.50 97 GLU A N 1
ATOM 746 C CA . GLU A 1 97 ? -9.892 14.914 5.607 1.00 98.50 97 GLU A CA 1
ATOM 747 C C . GLU A 1 97 ? -9.196 14.206 4.446 1.00 98.50 97 GLU A C 1
ATOM 749 O O . GLU A 1 97 ? -7.980 14.327 4.275 1.00 98.50 97 GLU A O 1
ATOM 754 N N . TYR A 1 98 ? -9.974 13.506 3.623 1.00 98.44 98 TYR A N 1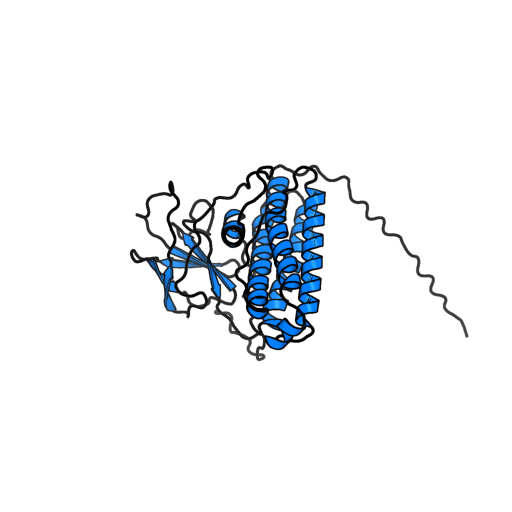
ATOM 755 C CA . TYR A 1 98 ? -9.449 12.666 2.549 1.00 98.44 98 TYR A CA 1
ATOM 756 C C . TYR A 1 98 ? -9.942 13.112 1.167 1.00 98.44 98 TYR A C 1
ATOM 758 O O . TYR A 1 98 ? -10.985 13.760 1.032 1.00 98.44 98 TYR A O 1
ATOM 766 N N . SER A 1 99 ? -9.180 12.773 0.128 1.00 97.88 99 SER A N 1
ATOM 767 C CA . SER A 1 99 ? -9.558 12.929 -1.279 1.00 97.88 99 SER A CA 1
ATOM 768 C C . SER A 1 99 ? -9.224 11.663 -2.039 1.00 97.88 99 SER A C 1
ATOM 770 O O . SER A 1 99 ? -8.061 11.274 -2.084 1.00 97.88 99 SER A O 1
ATOM 772 N N . PHE A 1 100 ? -10.210 11.085 -2.714 1.00 98.19 100 PHE A N 1
ATOM 773 C CA . PHE A 1 100 ? -10.013 9.900 -3.539 1.00 98.19 100 PHE A CA 1
ATOM 774 C C . PHE A 1 100 ? -10.323 10.244 -5.003 1.00 98.19 100 PHE A C 1
ATOM 776 O O . PHE A 1 100 ? -11.402 10.776 -5.283 1.00 98.19 100 PHE A O 1
ATOM 783 N N . PRO A 1 101 ? -9.373 10.039 -5.934 1.00 96.25 101 PRO A N 1
ATOM 784 C CA . PRO A 1 101 ? -9.536 10.384 -7.342 1.00 96.25 101 PRO A CA 1
ATOM 785 C C . PRO A 1 101 ? -10.251 9.286 -8.149 1.00 96.25 101 PRO A C 1
ATOM 787 O O . PRO A 1 101 ? -10.116 9.251 -9.369 1.00 96.25 101 PRO A O 1
ATOM 790 N N . ASP A 1 102 ? -10.998 8.385 -7.502 1.00 96.19 102 ASP A N 1
ATOM 791 C CA . ASP A 1 102 ? -11.884 7.466 -8.210 1.00 96.19 102 ASP A CA 1
ATOM 792 C C . ASP A 1 102 ? -12.994 8.251 -8.930 1.00 96.19 102 ASP A C 1
ATOM 794 O O . ASP A 1 102 ? -13.509 9.259 -8.441 1.00 96.19 102 ASP A O 1
ATOM 798 N N . ASP A 1 103 ? -13.393 7.783 -10.101 1.00 97.38 103 ASP A N 1
ATOM 799 C CA . ASP A 1 103 ? -14.415 8.404 -10.952 1.00 97.38 103 ASP A CA 1
ATOM 800 C C . ASP A 1 103 ? -15.508 7.421 -11.401 1.00 97.38 103 ASP A C 1
ATOM 802 O O . ASP A 1 103 ? -16.505 7.819 -12.006 1.00 97.38 103 ASP A O 1
ATOM 806 N N . SER A 1 104 ? -15.336 6.138 -11.087 1.00 98.38 104 SER A N 1
ATOM 807 C CA . SER A 1 104 ? -16.217 5.047 -11.466 1.00 98.38 104 SER A CA 1
ATOM 808 C C . SER A 1 104 ? -16.113 3.885 -10.468 1.00 98.38 104 SER A C 1
ATOM 810 O O . SER A 1 104 ? -15.110 3.746 -9.764 1.00 98.38 104 SER A O 1
ATOM 812 N N . PRO A 1 105 ? -17.123 3.001 -10.399 1.00 98.44 105 PRO A N 1
ATOM 813 C CA . PRO A 1 105 ? -17.059 1.784 -9.591 1.00 98.44 105 PRO A CA 1
ATOM 814 C C . PRO A 1 105 ? -15.841 0.892 -9.876 1.00 98.44 105 PRO A C 1
ATOM 816 O O . PRO A 1 105 ? -15.318 0.269 -8.953 1.00 98.44 105 PRO A O 1
ATOM 819 N N . LYS A 1 106 ? -15.356 0.830 -11.124 1.00 98.00 106 LYS A N 1
ATOM 820 C CA . LYS A 1 106 ? -14.117 0.120 -11.471 1.00 98.00 106 LYS A CA 1
ATOM 821 C C . LYS A 1 106 ? -12.867 0.798 -10.925 1.00 98.00 106 LYS A C 1
ATOM 823 O O . LYS A 1 106 ? -12.002 0.090 -10.415 1.00 98.00 106 LYS A O 1
ATOM 828 N N . THR A 1 107 ? -12.745 2.127 -11.014 1.00 97.88 107 THR A N 1
ATOM 829 C CA . THR A 1 107 ? -11.585 2.833 -10.435 1.00 97.88 107 THR A CA 1
ATOM 830 C C . THR A 1 107 ? -11.621 2.796 -8.909 1.00 97.88 107 THR A C 1
ATOM 832 O O . THR A 1 107 ? -10.578 2.603 -8.290 1.00 97.88 107 THR A O 1
ATOM 835 N N . PHE A 1 108 ? -12.813 2.822 -8.306 1.00 98.62 108 PHE A N 1
ATOM 836 C CA . PHE A 1 108 ? -13.022 2.505 -6.892 1.00 98.62 108 PHE A CA 1
ATOM 837 C C . PHE A 1 108 ? -12.542 1.084 -6.546 1.00 98.62 108 PHE A C 1
ATOM 839 O O . PHE A 1 108 ? -11.748 0.923 -5.629 1.00 98.62 108 PHE A O 1
ATOM 846 N N . ALA A 1 109 ? -12.934 0.054 -7.302 1.00 98.38 109 ALA A N 1
ATOM 847 C CA . ALA A 1 109 ? -12.454 -1.311 -7.064 1.00 98.38 109 ALA A CA 1
ATOM 848 C C . ALA A 1 109 ? -10.927 -1.452 -7.253 1.00 98.38 109 ALA A C 1
ATOM 850 O O . ALA A 1 109 ? -10.264 -2.165 -6.508 1.00 98.38 109 ALA A O 1
ATOM 851 N N . ALA A 1 110 ? -10.336 -0.757 -8.225 1.00 97.00 110 ALA A N 1
ATOM 852 C CA . ALA A 1 110 ? -8.886 -0.772 -8.408 1.00 97.00 110 ALA A CA 1
ATOM 853 C C . ALA A 1 110 ? -8.152 -0.102 -7.232 1.00 97.00 110 ALA A C 1
ATOM 855 O O . ALA A 1 110 ? -7.160 -0.639 -6.745 1.00 97.00 110 ALA A O 1
ATOM 856 N N . MET A 1 111 ? -8.654 1.036 -6.739 1.00 97.94 111 MET A N 1
ATOM 857 C CA . MET A 1 111 ? -8.103 1.694 -5.550 1.00 97.94 111 MET A CA 1
ATOM 858 C C . MET A 1 111 ? -8.295 0.865 -4.280 1.00 97.94 111 MET A C 1
ATOM 860 O O . MET A 1 111 ? -7.384 0.812 -3.462 1.00 97.94 111 MET A O 1
ATOM 864 N N . SER A 1 112 ? -9.433 0.182 -4.130 1.00 98.44 112 SER A N 1
ATOM 865 C CA . SER A 1 112 ? -9.681 -0.681 -2.974 1.00 98.44 112 SER A CA 1
ATOM 866 C C . SER A 1 112 ? -8.659 -1.814 -2.904 1.00 98.44 112 SER A C 1
ATOM 868 O O . SER A 1 112 ? -8.113 -2.076 -1.846 1.00 98.44 112 SER A O 1
ATOM 870 N N . MET A 1 113 ? -8.335 -2.442 -4.041 1.00 97.38 113 MET A N 1
ATOM 871 C CA . MET A 1 113 ? -7.268 -3.447 -4.104 1.00 97.38 113 MET A CA 1
ATOM 872 C C . MET A 1 113 ? -5.929 -2.882 -3.615 1.00 97.38 113 MET A C 1
ATOM 874 O O . MET A 1 113 ? -5.224 -3.551 -2.864 1.00 97.38 113 MET A O 1
ATOM 878 N N . ILE A 1 114 ? -5.594 -1.650 -4.008 1.00 96.31 114 ILE A N 1
ATOM 879 C CA . ILE A 1 114 ? -4.348 -0.994 -3.600 1.00 96.31 114 ILE A CA 1
ATOM 880 C C . ILE A 1 114 ? -4.328 -0.738 -2.093 1.00 96.31 114 ILE A C 1
ATOM 882 O O . ILE A 1 114 ? -3.327 -1.066 -1.466 1.00 96.31 114 ILE A O 1
ATOM 886 N N . PHE A 1 115 ? -5.397 -0.177 -1.520 1.00 98.31 115 PHE A N 1
ATOM 887 C CA . PHE A 1 115 ? -5.444 0.118 -0.085 1.00 98.31 115 PHE A CA 1
ATOM 888 C C . PHE A 1 115 ? -5.308 -1.143 0.758 1.00 98.31 115 PHE A C 1
ATOM 890 O O . PHE A 1 115 ? -4.345 -1.242 1.502 1.00 98.31 115 PHE A O 1
ATOM 897 N N . GLU A 1 116 ? -6.120 -2.163 0.493 1.00 98.56 116 GLU A N 1
ATOM 898 C CA . GLU A 1 116 ? -6.060 -3.441 1.216 1.00 98.56 116 GLU A CA 1
ATOM 899 C C . GLU A 1 116 ? -4.679 -4.115 1.102 1.00 98.56 116 GLU A C 1
ATOM 901 O O . GLU A 1 116 ? -4.179 -4.716 2.050 1.00 98.56 116 GLU A O 1
ATOM 906 N N . THR A 1 117 ? -4.018 -3.996 -0.058 1.00 97.62 117 THR A N 1
ATOM 907 C CA . THR A 1 117 ? -2.649 -4.514 -0.232 1.00 97.62 117 THR A CA 1
ATOM 908 C C . THR A 1 117 ? -1.648 -3.712 0.609 1.00 97.62 117 THR A C 1
ATOM 910 O O . THR A 1 117 ? -0.773 -4.290 1.248 1.00 97.62 117 THR A O 1
ATOM 913 N N . VAL A 1 118 ? -1.773 -2.379 0.638 1.00 98.06 118 VAL A N 1
ATOM 914 C CA . VAL A 1 118 ? -0.903 -1.496 1.432 1.00 98.06 118 VAL A CA 1
ATOM 915 C C . VAL A 1 118 ? -1.128 -1.674 2.934 1.00 98.06 118 VAL A C 1
ATOM 917 O O . VAL A 1 118 ? -0.135 -1.712 3.664 1.00 98.06 118 VAL A O 1
ATOM 920 N N . GLY A 1 119 ? -2.375 -1.818 3.389 1.00 98.25 119 GLY A N 1
ATOM 921 C CA . GLY A 1 119 ? -2.727 -2.163 4.769 1.00 98.25 119 GLY A CA 1
ATOM 922 C C . GLY A 1 119 ? -2.041 -3.458 5.198 1.00 98.25 119 GLY A C 1
ATOM 923 O O . GLY A 1 119 ? -1.227 -3.449 6.131 1.00 98.25 119 GLY A O 1
ATOM 924 N N . ALA A 1 120 ? -2.202 -4.524 4.402 1.00 98.44 120 ALA A N 1
ATOM 925 C CA . ALA A 1 120 ? -1.598 -5.824 4.696 1.00 98.44 120 ALA A CA 1
ATOM 926 C C . ALA A 1 120 ? -0.067 -5.730 4.799 1.00 98.44 120 ALA A C 1
ATOM 928 O O . ALA A 1 120 ? 0.548 -6.239 5.743 1.00 98.44 120 ALA A O 1
ATOM 929 N N . SER A 1 121 ? 0.558 -5.012 3.863 1.00 98.44 121 SER A N 1
ATOM 930 C CA . SER A 1 121 ? 1.994 -4.732 3.868 1.00 98.44 121 SER A CA 1
ATOM 931 C C . SER A 1 121 ? 2.459 -3.914 5.077 1.00 98.44 121 SER A C 1
ATOM 933 O O . SER A 1 121 ? 3.553 -4.161 5.598 1.00 98.44 121 SER A O 1
ATOM 935 N N . ALA A 1 122 ? 1.655 -2.954 5.541 1.00 98.25 122 ALA A N 1
ATOM 936 C CA . ALA A 1 122 ? 1.951 -2.113 6.698 1.00 98.25 122 ALA A CA 1
ATOM 937 C C . ALA A 1 122 ? 1.900 -2.908 8.011 1.00 98.25 122 ALA A C 1
ATOM 939 O O . ALA A 1 122 ? 2.810 -2.791 8.844 1.00 98.25 122 ALA A O 1
ATOM 940 N N . TYR A 1 123 ? 0.885 -3.761 8.182 1.00 98.44 123 TYR A N 1
ATOM 941 C CA . TYR A 1 123 ? 0.814 -4.681 9.315 1.00 98.44 123 TYR A CA 1
ATOM 942 C C . TYR A 1 123 ? 1.962 -5.690 9.292 1.00 98.44 123 TYR A C 1
ATOM 944 O O . TYR A 1 123 ? 2.607 -5.906 10.322 1.00 98.44 123 TYR A O 1
ATOM 952 N N . LEU A 1 124 ? 2.273 -6.262 8.122 1.00 98.06 124 LEU A N 1
ATOM 953 C CA . LEU A 1 124 ? 3.365 -7.225 7.977 1.00 98.06 124 LEU A CA 1
ATOM 954 C C . LEU A 1 124 ? 4.715 -6.603 8.350 1.00 98.06 124 LEU A C 1
ATOM 956 O O . LEU A 1 124 ? 5.475 -7.187 9.124 1.00 98.06 124 LEU A O 1
ATOM 960 N N . GLY A 1 125 ? 5.007 -5.402 7.845 1.00 97.06 125 GLY A N 1
ATOM 961 C CA . GLY A 1 125 ? 6.252 -4.697 8.153 1.00 97.06 125 GLY A CA 1
ATOM 962 C C . GLY A 1 125 ? 6.351 -4.222 9.605 1.00 97.06 125 GLY A C 1
ATOM 963 O O . GLY A 1 125 ? 7.453 -4.137 10.150 1.00 97.06 125 GLY A O 1
ATOM 964 N N . SER A 1 126 ? 5.217 -3.989 10.270 1.00 96.12 126 SER A N 1
ATOM 965 C CA . SER A 1 126 ? 5.170 -3.590 11.684 1.00 96.12 126 SER A CA 1
ATOM 966 C C . SER A 1 126 ? 5.190 -4.770 12.662 1.00 96.12 126 SER A C 1
ATOM 968 O O . SER A 1 126 ? 5.424 -4.562 13.853 1.00 96.12 126 SER A O 1
ATOM 970 N N . ALA A 1 127 ? 4.997 -6.008 12.192 1.0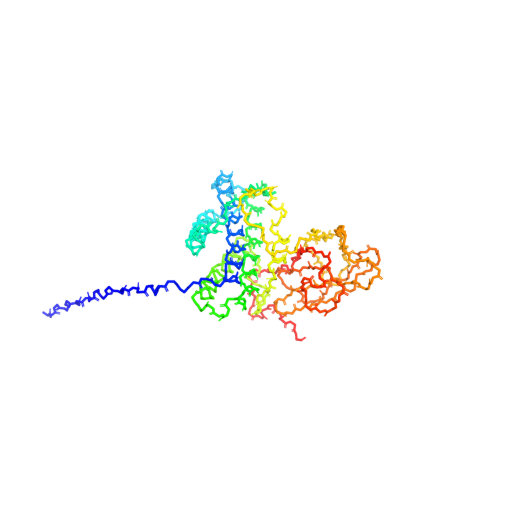0 95.31 127 ALA A N 1
ATOM 971 C CA . ALA A 1 127 ? 4.866 -7.192 13.045 1.00 95.31 127 ALA A CA 1
ATOM 972 C C . ALA A 1 127 ? 6.047 -7.371 14.014 1.00 95.31 127 ALA A C 1
ATOM 974 O O . ALA A 1 127 ? 5.856 -7.650 15.197 1.00 95.31 127 ALA A O 1
ATOM 975 N N . LYS A 1 128 ? 7.283 -7.140 13.550 1.00 93.44 128 LYS A N 1
ATOM 976 C CA . LYS A 1 128 ? 8.481 -7.255 14.398 1.00 93.44 128 LYS A CA 1
ATOM 977 C C . LYS A 1 128 ? 8.478 -6.257 15.563 1.00 93.44 128 LYS A C 1
ATOM 979 O O . LYS A 1 128 ? 8.990 -6.580 16.630 1.00 93.44 128 LYS A O 1
ATOM 984 N N . SER A 1 129 ? 7.897 -5.074 15.377 1.00 94.56 129 SER A N 1
ATOM 985 C CA . SER A 1 129 ? 7.816 -4.035 16.412 1.00 94.56 129 SER A CA 1
ATOM 986 C C . SER A 1 129 ? 6.834 -4.383 17.532 1.00 94.56 129 SER A C 1
ATOM 988 O O . SER A 1 129 ? 6.918 -3.795 18.603 1.00 94.56 129 SER A O 1
ATOM 990 N N . LEU A 1 130 ? 5.939 -5.351 17.302 1.00 95.38 130 LEU A N 1
ATOM 991 C CA . LEU A 1 130 ? 4.983 -5.863 18.287 1.00 95.38 130 LEU A CA 1
ATOM 992 C C . LEU A 1 130 ? 5.441 -7.184 18.926 1.00 95.38 130 LEU A C 1
ATOM 994 O O . LEU A 1 130 ? 4.681 -7.794 19.670 1.00 95.38 130 LEU A O 1
ATOM 998 N N . ALA A 1 131 ? 6.664 -7.654 18.648 1.00 93.00 131 ALA A N 1
ATOM 999 C CA . ALA A 1 131 ? 7.136 -8.974 19.084 1.00 93.00 131 ALA A CA 1
ATOM 1000 C C . ALA A 1 131 ? 7.099 -9.182 20.610 1.00 93.00 131 ALA A C 1
ATOM 1002 O O . ALA A 1 131 ? 6.895 -10.306 21.066 1.00 93.00 131 ALA A O 1
ATOM 1003 N N . ASP A 1 132 ? 7.244 -8.104 21.384 1.00 92.62 132 ASP A N 1
ATOM 1004 C CA . ASP A 1 132 ? 7.201 -8.140 22.849 1.00 92.62 132 ASP A CA 1
ATOM 1005 C C . ASP A 1 132 ? 5.769 -8.041 23.417 1.00 92.62 132 ASP A C 1
ATOM 1007 O O . ASP A 1 132 ? 5.569 -8.189 24.624 1.00 92.62 132 ASP A O 1
ATOM 1011 N N . ASN A 1 133 ? 4.758 -7.835 22.563 1.00 94.31 133 ASN A N 1
ATOM 1012 C CA . ASN A 1 133 ? 3.348 -7.763 22.933 1.00 94.31 133 ASN A CA 1
ATOM 1013 C C . ASN A 1 133 ? 2.519 -8.765 22.113 1.00 94.31 133 ASN A C 1
ATOM 1015 O O . ASN A 1 133 ? 1.956 -8.445 21.065 1.00 94.31 133 ASN A O 1
ATOM 1019 N N . ALA A 1 134 ? 2.443 -10.003 22.606 1.00 95.38 134 ALA A N 1
ATOM 1020 C CA . ALA A 1 134 ? 1.805 -11.118 21.904 1.00 95.38 134 ALA A CA 1
ATOM 1021 C C . ALA A 1 134 ? 0.328 -10.866 21.548 1.00 95.38 134 ALA A C 1
ATOM 1023 O O . ALA A 1 134 ? -0.128 -11.336 20.502 1.00 95.38 134 ALA A O 1
ATOM 1024 N N . ASP A 1 135 ? -0.405 -10.116 22.374 1.00 95.06 135 ASP A N 1
ATOM 1025 C CA . ASP A 1 135 ? -1.813 -9.795 22.124 1.00 95.06 135 ASP A CA 1
ATOM 1026 C C . ASP A 1 135 ? -1.947 -8.846 20.928 1.00 95.06 135 ASP A C 1
ATOM 1028 O O . ASP A 1 135 ? -2.720 -9.114 20.004 1.00 95.06 135 ASP A O 1
ATOM 1032 N N . TYR A 1 136 ? -1.138 -7.782 20.879 1.00 95.88 136 TYR A N 1
ATOM 1033 C CA . TYR A 1 136 ? -1.128 -6.874 19.731 1.00 95.88 136 TYR A CA 1
ATOM 1034 C C . TYR A 1 136 ? -0.534 -7.503 18.479 1.00 95.88 136 TYR A C 1
ATOM 1036 O O . TYR A 1 136 ? -1.071 -7.281 17.397 1.00 95.88 136 TYR A O 1
ATOM 1044 N N . LEU A 1 137 ? 0.502 -8.335 18.598 1.00 97.50 137 LEU A N 1
ATOM 1045 C CA . LEU A 1 137 ? 1.021 -9.097 17.464 1.00 97.50 137 LEU A CA 1
ATOM 1046 C C . LEU A 1 137 ? -0.050 -10.031 16.880 1.00 97.50 137 LEU A C 1
ATOM 1048 O O . LEU A 1 137 ? -0.208 -10.108 15.663 1.00 97.50 137 LEU A O 1
ATOM 1052 N N . THR A 1 138 ? -0.814 -10.714 17.737 1.00 98.00 138 THR A N 1
ATOM 1053 C CA . THR A 1 138 ? -1.905 -11.601 17.306 1.00 98.00 138 THR A CA 1
ATOM 1054 C C . THR A 1 138 ? -3.028 -10.811 16.639 1.00 98.00 138 THR A C 1
ATOM 1056 O O . THR A 1 138 ? -3.525 -11.220 15.590 1.00 98.00 138 THR A O 1
ATOM 1059 N N . ALA A 1 139 ? -3.409 -9.665 17.206 1.00 97.50 139 ALA A N 1
ATOM 1060 C CA . ALA A 1 139 ? -4.421 -8.796 16.618 1.00 97.50 139 ALA A CA 1
ATOM 1061 C C . ALA A 1 139 ? -3.983 -8.237 15.256 1.00 97.50 139 ALA A C 1
ATOM 1063 O O . ALA A 1 139 ? -4.736 -8.335 14.291 1.00 97.50 139 ALA A O 1
ATOM 1064 N N . ALA A 1 140 ? -2.748 -7.740 15.152 1.00 97.94 140 ALA A N 1
ATOM 1065 C CA . ALA A 1 140 ? -2.154 -7.283 13.898 1.00 97.94 140 ALA A CA 1
ATOM 1066 C C . ALA A 1 140 ? -2.130 -8.398 12.842 1.00 97.94 140 ALA A C 1
ATOM 1068 O O . ALA A 1 140 ? -2.549 -8.185 11.709 1.00 97.94 140 ALA A O 1
ATOM 1069 N N . GLY A 1 141 ? -1.717 -9.614 13.220 1.00 98.31 141 GLY A N 1
ATOM 1070 C CA . GLY A 1 141 ? -1.747 -10.773 12.325 1.00 98.31 141 GLY A CA 1
ATOM 1071 C C . GLY A 1 141 ? -3.162 -11.164 11.881 1.00 98.31 141 GLY A C 1
ATOM 1072 O O . GLY A 1 141 ? -3.350 -11.638 10.760 1.00 98.31 141 GLY A O 1
ATOM 1073 N N . SER A 1 142 ? -4.169 -10.945 12.732 1.00 98.50 142 SER A N 1
ATOM 1074 C CA . SER A 1 142 ? -5.574 -11.160 12.380 1.00 98.50 142 SER A CA 1
ATOM 1075 C C . SER A 1 142 ? -6.073 -10.148 11.346 1.00 98.50 142 SER A C 1
ATOM 1077 O O . SER A 1 142 ? -6.764 -10.564 10.417 1.00 98.50 142 SER A O 1
ATOM 1079 N N . ILE A 1 143 ? -5.741 -8.861 11.503 1.00 98.75 143 ILE A N 1
ATOM 1080 C CA . ILE A 1 143 ? -6.156 -7.791 10.579 1.00 98.75 143 ILE A CA 1
ATOM 1081 C C . ILE A 1 143 ? -5.476 -7.977 9.221 1.00 98.75 143 ILE A C 1
ATOM 1083 O O . ILE A 1 143 ? -6.169 -8.151 8.223 1.00 98.75 143 ILE A O 1
ATOM 1087 N N . LEU A 1 144 ? -4.148 -8.139 9.212 1.00 98.44 144 LEU A N 1
ATOM 1088 C CA . LEU A 1 144 ? -3.348 -8.449 8.019 1.00 98.44 144 LEU A CA 1
ATOM 1089 C C . LEU A 1 144 ? -3.969 -9.572 7.180 1.00 98.44 144 LEU A C 1
ATOM 1091 O O . LEU A 1 144 ? -4.110 -9.470 5.960 1.00 98.44 144 LEU A O 1
ATOM 1095 N N . ALA A 1 145 ? -4.349 -10.677 7.830 1.00 98.50 145 ALA A N 1
ATOM 1096 C CA . ALA A 1 145 ? -4.910 -11.837 7.145 1.00 98.50 145 ALA A CA 1
ATOM 1097 C C . ALA A 1 145 ? -6.302 -11.574 6.544 1.00 98.50 145 ALA A C 1
ATOM 1099 O O . ALA A 1 145 ? -6.734 -12.316 5.657 1.00 98.50 145 ALA A O 1
ATOM 1100 N N . VAL A 1 146 ? -7.046 -10.598 7.060 1.00 98.62 146 VAL A N 1
ATOM 1101 C CA . VAL A 1 146 ? -8.350 -10.184 6.532 1.00 98.62 146 VAL A CA 1
ATOM 1102 C C . VAL A 1 146 ? -8.147 -9.218 5.364 1.00 98.62 146 VAL A C 1
ATOM 1104 O O . VAL A 1 146 ? -8.648 -9.538 4.284 1.00 98.62 146 VAL A O 1
ATOM 1107 N N . GLU A 1 147 ? -7.296 -8.201 5.508 1.00 98.62 147 GLU A N 1
ATOM 1108 C CA . GLU A 1 147 ? -6.933 -7.258 4.433 1.00 98.62 147 GLU A CA 1
ATOM 1109 C C . GLU A 1 147 ? -6.382 -7.992 3.201 1.00 98.62 147 GLU A C 1
ATOM 1111 O O . GLU A 1 147 ? -6.852 -7.824 2.076 1.00 98.62 147 GLU A O 1
ATOM 1116 N N . SER A 1 148 ? -5.473 -8.952 3.406 1.00 98.31 148 SER A N 1
ATOM 1117 C CA . SER A 1 148 ? -4.917 -9.763 2.310 1.00 98.31 148 SER A CA 1
ATOM 1118 C C . SER A 1 148 ? -6.005 -10.545 1.555 1.00 98.31 148 SER A C 1
ATOM 1120 O O . SER A 1 148 ? -5.964 -10.693 0.331 1.00 98.31 148 SER A O 1
ATOM 1122 N N . ARG A 1 149 ? -7.031 -11.044 2.263 1.00 98.62 149 ARG A N 1
ATOM 1123 C CA . ARG A 1 149 ? -8.170 -11.745 1.639 1.00 98.62 149 ARG A CA 1
ATOM 1124 C C . ARG A 1 149 ? -9.104 -10.779 0.922 1.00 98.62 149 ARG A C 1
ATOM 1126 O O . ARG A 1 149 ? -9.680 -11.165 -0.096 1.00 98.62 149 ARG A O 1
ATOM 1133 N N . GLN A 1 150 ? -9.274 -9.565 1.436 1.00 98.69 150 GLN A N 1
ATOM 1134 C CA . GLN A 1 150 ? -10.052 -8.508 0.792 1.00 98.69 150 GLN A CA 1
ATOM 1135 C C . GLN A 1 150 ? -9.372 -8.085 -0.506 1.00 98.69 150 GLN A C 1
ATOM 1137 O O . GLN A 1 150 ? -10.005 -8.187 -1.559 1.00 98.69 150 GLN A O 1
ATOM 1142 N N . ALA A 1 151 ? -8.076 -7.760 -0.458 1.00 98.19 151 ALA A N 1
ATOM 1143 C CA . ALA A 1 151 ? -7.245 -7.487 -1.626 1.00 98.19 151 ALA A CA 1
ATOM 1144 C C . ALA A 1 151 ? -7.393 -8.601 -2.670 1.00 98.19 151 ALA A C 1
ATOM 1146 O O . ALA A 1 151 ? -7.815 -8.324 -3.794 1.00 98.19 151 ALA A O 1
ATOM 1147 N N . SER A 1 152 ? -7.164 -9.862 -2.267 1.00 97.94 152 SER A N 1
ATOM 1148 C CA . SER A 1 152 ? -7.274 -11.061 -3.114 1.00 97.94 152 SER A CA 1
ATOM 1149 C C . SER A 1 152 ? -8.660 -11.232 -3.749 1.00 97.94 152 SER A C 1
ATOM 1151 O O . SER A 1 152 ? -8.790 -11.515 -4.946 1.00 97.94 152 SER A O 1
ATOM 1153 N N . TRP A 1 153 ? -9.728 -11.024 -2.974 1.00 98.31 153 TRP A N 1
ATOM 1154 C CA . TRP A 1 153 ? -11.093 -11.088 -3.488 1.00 98.31 153 TRP A CA 1
ATOM 1155 C C . TRP A 1 153 ? -11.349 -9.997 -4.532 1.00 98.31 153 TRP A C 1
ATOM 1157 O O . TRP A 1 153 ? -11.913 -10.305 -5.588 1.00 98.31 153 TRP A O 1
ATOM 1167 N N . VAL A 1 154 ? -10.917 -8.756 -4.283 1.00 98.25 154 VAL A N 1
ATOM 1168 C CA . VAL A 1 154 ? -11.078 -7.657 -5.242 1.00 98.25 154 VAL A CA 1
ATOM 1169 C C . VAL A 1 154 ? -10.347 -7.989 -6.542 1.00 98.25 154 VAL A C 1
ATOM 1171 O O . VAL A 1 154 ? -10.971 -8.060 -7.603 1.00 98.25 154 VAL A O 1
ATOM 1174 N N . THR A 1 155 ? -9.046 -8.265 -6.473 1.00 96.75 155 THR A N 1
ATOM 1175 C CA . THR A 1 155 ? -8.230 -8.511 -7.670 1.00 96.75 155 THR A CA 1
ATOM 1176 C C . THR A 1 155 ? -8.730 -9.721 -8.474 1.00 96.75 155 THR A C 1
ATOM 1178 O O . THR A 1 155 ? -9.002 -9.607 -9.670 1.00 96.75 155 THR A O 1
ATOM 1181 N N . ALA A 1 156 ? -9.002 -10.863 -7.837 1.00 96.69 156 ALA A N 1
ATOM 1182 C CA . ALA A 1 156 ? -9.353 -12.078 -8.570 1.00 96.69 156 ALA A CA 1
ATOM 1183 C C . ALA A 1 156 ? -10.831 -12.164 -8.936 1.00 96.69 156 ALA A C 1
ATOM 1185 O O . ALA A 1 156 ? -11.193 -12.516 -10.061 1.00 96.69 156 ALA A O 1
ATOM 1186 N N . SER A 1 157 ? -11.723 -11.844 -8.000 1.00 96.81 157 SER A N 1
ATOM 1187 C CA . SER A 1 157 ? -13.156 -12.030 -8.233 1.00 96.81 157 SER A CA 1
ATOM 1188 C C . SER A 1 157 ? -13.769 -10.853 -8.979 1.00 96.81 157 SER A C 1
ATOM 1190 O O . SER A 1 157 ? -14.638 -11.084 -9.828 1.00 96.81 157 SER A O 1
ATOM 1192 N N . VAL A 1 158 ? -13.330 -9.625 -8.687 1.00 97.31 158 VAL A N 1
ATOM 1193 C CA . VAL A 1 158 ? -13.885 -8.398 -9.278 1.00 97.31 158 VAL A CA 1
ATOM 1194 C C . VAL A 1 158 ? -13.113 -8.007 -10.536 1.00 97.31 158 VAL A C 1
ATOM 1196 O O . VAL A 1 158 ? -13.731 -7.847 -11.587 1.00 97.31 158 VAL A O 1
ATOM 1199 N N . MET A 1 159 ? -11.783 -7.915 -10.456 1.00 96.00 159 MET A N 1
ATOM 1200 C CA . MET A 1 159 ? -10.941 -7.433 -11.563 1.00 96.00 159 MET A CA 1
ATOM 1201 C C . MET A 1 159 ? -10.512 -8.540 -12.540 1.00 96.00 159 MET A C 1
ATOM 1203 O O . MET A 1 159 ? -10.067 -8.227 -13.640 1.00 96.00 159 MET A O 1
ATOM 1207 N N . LYS A 1 160 ? -10.703 -9.819 -12.177 1.00 95.56 160 LYS A N 1
ATOM 1208 C CA . LYS A 1 160 ? -10.286 -11.005 -12.959 1.00 95.56 160 LYS A CA 1
ATOM 1209 C C . LYS A 1 160 ? -8.773 -11.116 -13.157 1.00 95.56 160 LYS A C 1
ATOM 1211 O O . LYS A 1 160 ? -8.309 -11.660 -14.155 1.00 95.56 160 LYS A O 1
ATOM 1216 N N . LEU A 1 161 ? -8.020 -10.626 -12.179 1.00 94.25 161 LEU A N 1
ATOM 1217 C CA . LEU A 1 161 ? -6.562 -10.632 -12.149 1.00 94.25 161 LEU A CA 1
ATOM 1218 C C . LEU A 1 161 ? -6.021 -11.584 -11.069 1.00 94.25 161 LEU A C 1
ATOM 1220 O O . LEU A 1 161 ? -6.757 -12.374 -10.477 1.00 94.25 161 LEU A O 1
ATOM 1224 N N . GLN A 1 162 ? -4.720 -11.532 -10.818 1.00 92.88 162 GLN A N 1
ATOM 1225 C CA . GLN A 1 162 ? -4.031 -12.423 -9.903 1.00 92.88 162 GLN A CA 1
ATOM 1226 C C . GLN A 1 162 ? -4.558 -12.312 -8.473 1.00 92.88 162 GLN A C 1
ATOM 1228 O O . GLN A 1 162 ? -4.646 -11.194 -7.978 1.00 92.88 162 GLN A O 1
ATOM 1233 N N . PRO A 1 163 ? -4.848 -13.425 -7.775 1.00 92.56 163 PRO A N 1
ATOM 1234 C CA . PRO A 1 163 ? -5.277 -13.407 -6.373 1.00 92.56 163 PRO A CA 1
ATOM 1235 C C . PRO A 1 163 ? -4.149 -13.097 -5.372 1.00 92.56 163 PRO A C 1
ATOM 1237 O O . PRO A 1 163 ? -4.447 -12.794 -4.220 1.00 92.56 163 PRO A O 1
ATOM 1240 N N . TRP A 1 164 ? -2.888 -13.209 -5.788 1.00 92.25 164 TRP A N 1
ATOM 1241 C CA . TRP A 1 164 ? -1.662 -12.929 -5.029 1.00 92.25 164 TRP A CA 1
ATOM 1242 C C . TRP A 1 164 ? -0.500 -12.772 -6.019 1.00 92.25 164 TRP A C 1
ATOM 1244 O O . TRP A 1 164 ? -0.623 -13.187 -7.173 1.00 92.25 164 TRP A O 1
ATOM 1254 N N . ASN A 1 165 ? 0.636 -12.223 -5.586 1.00 89.50 165 ASN A N 1
ATOM 1255 C CA . ASN A 1 165 ? 1.832 -12.121 -6.435 1.00 89.50 165 ASN A CA 1
ATOM 1256 C C . ASN A 1 165 ? 2.582 -13.454 -6.520 1.00 89.50 165 ASN A C 1
ATOM 1258 O O . ASN A 1 165 ? 2.912 -13.943 -7.599 1.00 89.50 165 ASN A O 1
ATOM 1262 N N . GLY A 1 166 ? 2.808 -14.070 -5.360 1.00 90.44 166 GLY A N 1
ATOM 1263 C CA . GLY A 1 166 ? 3.657 -15.241 -5.196 1.00 90.44 166 GLY A CA 1
ATOM 1264 C C . GLY A 1 166 ? 3.501 -15.868 -3.808 1.00 90.44 166 GLY A C 1
ATOM 1265 O O . GLY A 1 166 ? 2.449 -15.715 -3.189 1.00 90.44 166 GLY A O 1
ATOM 1266 N N . PRO A 1 167 ? 4.512 -16.605 -3.314 1.00 92.94 167 PRO A N 1
ATOM 1267 C CA . PRO A 1 167 ? 4.414 -17.340 -2.051 1.00 92.94 167 PRO A CA 1
ATOM 1268 C C . PRO A 1 167 ? 4.515 -16.466 -0.789 1.00 92.94 167 PRO A C 1
ATOM 1270 O O . PRO A 1 167 ? 4.276 -16.973 0.306 1.00 92.94 167 PRO A O 1
ATOM 1273 N N . PHE A 1 168 ? 4.888 -15.191 -0.922 1.00 95.50 168 PHE A N 1
ATOM 1274 C CA . PHE A 1 168 ? 5.065 -14.263 0.193 1.00 95.50 168 PHE A CA 1
ATOM 1275 C C . PHE A 1 168 ? 4.503 -12.882 -0.152 1.00 95.50 168 PHE A C 1
ATOM 1277 O O . PHE A 1 168 ? 4.605 -12.459 -1.303 1.00 95.50 168 PHE A O 1
ATOM 1284 N N . ASP A 1 169 ? 3.986 -12.180 0.857 1.00 95.31 169 ASP A N 1
ATOM 1285 C CA . ASP A 1 169 ? 3.624 -10.761 0.770 1.00 95.31 169 ASP A CA 1
ATOM 1286 C C . ASP A 1 169 ? 4.819 -9.847 1.062 1.00 95.31 169 ASP A C 1
ATOM 1288 O O . ASP A 1 169 ? 5.852 -10.278 1.587 1.00 95.31 169 ASP A O 1
ATOM 1292 N N . ILE A 1 170 ? 4.670 -8.571 0.704 1.00 96.75 170 ILE A N 1
ATOM 1293 C CA . ILE A 1 170 ? 5.736 -7.572 0.775 1.00 96.75 170 ILE A CA 1
ATOM 1294 C C . ILE A 1 170 ? 5.605 -6.759 2.073 1.00 96.75 170 ILE A C 1
ATOM 1296 O O . ILE A 1 170 ? 4.609 -6.057 2.235 1.00 96.75 170 ILE A O 1
ATOM 1300 N N . PRO A 1 171 ? 6.572 -6.791 3.006 1.00 97.38 171 PRO A N 1
ATOM 1301 C CA . PRO A 1 171 ? 6.551 -5.923 4.182 1.00 97.38 171 PRO A CA 1
ATOM 1302 C C . PRO A 1 171 ? 6.938 -4.484 3.815 1.00 97.38 171 PRO A C 1
ATOM 1304 O O . PRO A 1 171 ? 7.980 -4.262 3.198 1.00 97.38 171 PRO A O 1
ATOM 1307 N N . LEU A 1 172 ? 6.159 -3.497 4.265 1.00 97.75 172 LEU A N 1
ATOM 1308 C CA . LEU A 1 172 ? 6.513 -2.078 4.159 1.00 97.75 172 LEU A CA 1
ATOM 1309 C C . LEU A 1 172 ? 6.824 -1.485 5.535 1.00 97.75 172 LEU A C 1
ATOM 1311 O O . LEU A 1 172 ? 6.110 -1.731 6.506 1.00 97.75 172 LEU A O 1
ATOM 1315 N N . THR A 1 173 ? 7.865 -0.650 5.621 1.00 96.06 173 THR A N 1
ATOM 1316 C CA . THR A 1 173 ? 8.079 0.167 6.826 1.00 96.06 173 THR A CA 1
ATOM 1317 C C . THR A 1 173 ? 6.926 1.165 6.993 1.00 96.06 173 THR A C 1
ATOM 1319 O O . THR A 1 173 ? 6.280 1.516 5.997 1.00 96.06 173 THR A O 1
ATOM 1322 N N . PRO A 1 174 ? 6.676 1.694 8.207 1.00 95.94 174 PRO A N 1
ATOM 1323 C CA . PRO A 1 174 ? 5.663 2.726 8.406 1.00 95.94 174 PRO A CA 1
ATOM 1324 C C . PRO A 1 174 ? 5.831 3.927 7.470 1.00 95.94 174 PRO A C 1
ATOM 1326 O O . PRO A 1 174 ? 4.858 4.385 6.878 1.00 95.94 174 PRO A O 1
ATOM 1329 N N . SER A 1 175 ? 7.064 4.397 7.254 1.00 96.00 175 SER A N 1
ATOM 1330 C CA . SER A 1 175 ? 7.325 5.495 6.312 1.00 96.00 175 SER A CA 1
ATOM 1331 C C . SER A 1 175 ? 7.025 5.097 4.862 1.00 96.00 175 SER A C 1
ATOM 1333 O O . SER A 1 175 ? 6.475 5.891 4.098 1.00 96.00 175 SER A O 1
ATOM 1335 N N . GLY A 1 176 ? 7.330 3.850 4.491 1.00 96.25 176 GLY A N 1
ATOM 1336 C CA . GLY A 1 176 ? 7.011 3.294 3.180 1.00 96.25 176 GLY A CA 1
ATOM 1337 C C . GLY A 1 176 ? 5.511 3.227 2.908 1.00 96.25 176 GLY A C 1
ATOM 1338 O O . GLY A 1 176 ? 5.039 3.807 1.930 1.00 96.25 176 GLY A O 1
ATOM 1339 N N . ALA A 1 177 ? 4.750 2.600 3.804 1.00 97.62 177 ALA A N 1
ATOM 1340 C CA . ALA A 1 177 ? 3.295 2.524 3.700 1.00 97.62 177 ALA A CA 1
ATOM 1341 C C . ALA A 1 177 ? 2.646 3.920 3.751 1.00 97.62 177 ALA A C 1
ATOM 1343 O O . ALA A 1 177 ? 1.783 4.235 2.930 1.00 97.62 177 ALA A O 1
ATOM 1344 N N . PHE A 1 178 ? 3.120 4.811 4.633 1.00 97.31 178 PHE A N 1
ATOM 1345 C CA . PHE A 1 178 ? 2.610 6.182 4.696 1.00 97.31 178 PHE A CA 1
ATOM 1346 C C . PHE A 1 178 ? 2.834 6.951 3.394 1.00 97.31 178 PHE A C 1
ATOM 1348 O O . PHE A 1 178 ? 1.974 7.733 3.001 1.00 97.31 178 PHE A O 1
ATOM 1355 N N . SER A 1 179 ? 3.946 6.718 2.689 1.00 96.94 179 SER A N 1
ATOM 1356 C CA . SER A 1 179 ? 4.206 7.382 1.405 1.00 96.94 179 SER A CA 1
ATOM 1357 C C . SER A 1 179 ? 3.162 7.057 0.325 1.00 96.94 179 SER A C 1
ATOM 1359 O O . SER A 1 179 ? 2.928 7.883 -0.555 1.00 96.94 179 SER A O 1
ATOM 1361 N N . LEU A 1 180 ? 2.496 5.898 0.422 1.00 97.50 180 LEU A N 1
ATOM 1362 C CA . LEU A 1 180 ? 1.407 5.483 -0.472 1.00 97.50 180 LEU A CA 1
ATOM 1363 C C . LEU A 1 180 ? 0.042 6.024 -0.026 1.00 97.50 180 LEU A C 1
ATOM 1365 O O . LEU A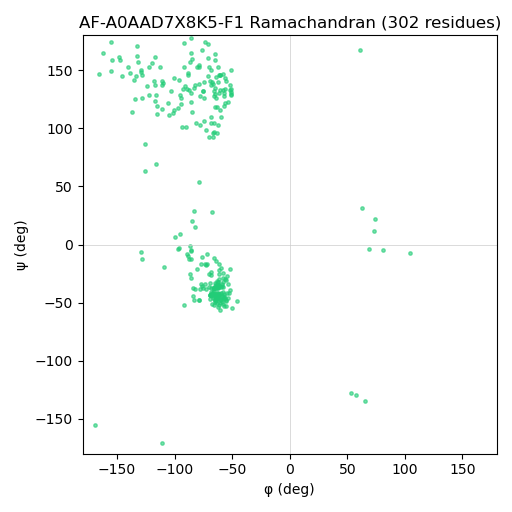 1 180 ? -0.824 6.269 -0.862 1.00 97.50 180 LEU A O 1
ATOM 1369 N N . ALA A 1 181 ? -0.145 6.247 1.275 1.00 97.06 181 ALA A N 1
ATOM 1370 C CA . ALA A 1 181 ? -1.371 6.799 1.852 1.00 97.06 181 ALA A CA 1
ATOM 1371 C C . ALA A 1 181 ? -1.439 8.335 1.772 1.00 97.06 181 ALA A C 1
ATOM 1373 O O . ALA A 1 181 ? -2.498 8.909 1.509 1.00 97.06 181 ALA A O 1
ATOM 1374 N N . ALA A 1 182 ? -0.304 9.010 1.976 1.00 95.81 182 ALA A N 1
ATOM 1375 C CA . ALA A 1 182 ? -0.203 10.462 2.098 1.00 95.81 182 ALA A CA 1
ATOM 1376 C C . ALA A 1 182 ? -0.857 11.255 0.948 1.00 95.81 182 ALA A C 1
ATOM 1378 O O . ALA A 1 182 ? -1.518 12.250 1.250 1.00 95.81 182 ALA A O 1
ATOM 1379 N N . PRO A 1 183 ? -0.772 10.843 -0.337 1.00 95.62 183 PRO A N 1
ATOM 1380 C CA . PRO A 1 183 ? -1.416 11.570 -1.436 1.00 95.62 183 PRO A CA 1
ATOM 1381 C C . PRO A 1 183 ? -2.942 11.702 -1.318 1.00 95.62 183 PRO A C 1
ATOM 1383 O O . PRO A 1 183 ? -3.527 12.583 -1.947 1.00 95.62 183 PRO A O 1
ATOM 1386 N N . PHE A 1 184 ? -3.593 10.848 -0.524 1.00 97.38 184 PHE A N 1
ATOM 1387 C CA . PHE A 1 184 ? -5.045 10.854 -0.330 1.00 97.38 184 PHE A CA 1
ATOM 1388 C C . PHE A 1 184 ? -5.484 11.624 0.924 1.00 97.38 184 PHE A C 1
ATOM 1390 O O . PHE A 1 184 ? -6.684 11.768 1.164 1.00 97.38 184 PHE A O 1
ATOM 1397 N N . ILE A 1 185 ? -4.541 12.144 1.717 1.00 97.44 185 ILE A N 1
ATOM 1398 C CA . ILE A 1 185 ? -4.796 12.899 2.950 1.00 97.44 185 ILE A CA 1
ATOM 1399 C C . ILE A 1 185 ? -4.664 14.397 2.654 1.00 97.44 185 ILE A C 1
ATOM 1401 O O . ILE A 1 185 ? -3.583 14.884 2.335 1.00 97.44 185 ILE A O 1
ATOM 1405 N N . LYS A 1 186 ? -5.758 15.156 2.787 1.00 97.38 186 LYS A N 1
ATOM 1406 C CA . LYS A 1 186 ? -5.754 16.619 2.593 1.00 97.38 186 LYS A CA 1
ATOM 1407 C C . LYS A 1 186 ? -5.208 17.355 3.810 1.00 97.38 186 LYS A C 1
ATOM 1409 O O . LYS A 1 186 ? -4.390 18.260 3.683 1.00 97.38 186 LYS A O 1
ATOM 1414 N N . SER A 1 187 ? -5.701 16.989 4.988 1.00 96.8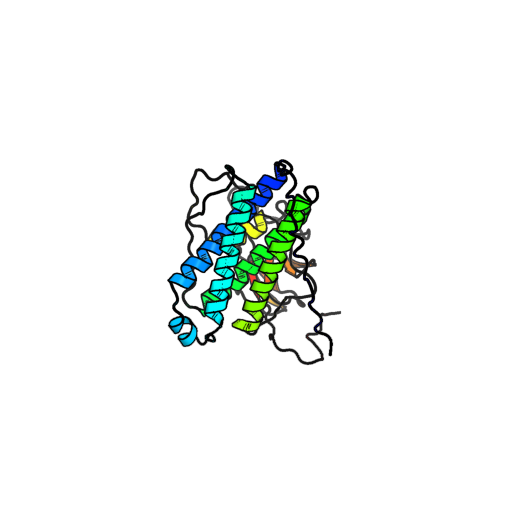1 187 SER A N 1
ATOM 1415 C CA . SER A 1 187 ? -5.326 17.601 6.262 1.00 96.81 187 SER A CA 1
ATOM 1416 C C . SER A 1 187 ? -5.794 16.734 7.418 1.00 96.81 187 SER A C 1
ATOM 1418 O O . SER A 1 187 ? -6.866 16.145 7.337 1.00 96.81 187 SER A O 1
ATOM 1420 N N . CYS A 1 188 ? -5.048 16.711 8.516 1.00 96.81 188 CYS A N 1
ATOM 1421 C CA . CYS A 1 188 ? -5.450 16.035 9.748 1.00 96.81 188 CYS A CA 1
ATOM 1422 C C . CYS A 1 188 ? -5.699 17.056 10.867 1.00 96.81 188 CYS A C 1
ATOM 1424 O O . CYS A 1 188 ? -5.082 18.127 10.850 1.00 96.81 188 CYS A O 1
ATOM 1426 N N . PRO A 1 189 ? -6.561 16.747 11.856 1.00 97.50 189 PRO A N 1
ATOM 1427 C CA . PRO A 1 189 ? -6.717 17.579 13.044 1.00 97.50 189 PRO A CA 1
ATOM 1428 C C . PRO A 1 189 ? -5.369 17.865 13.711 1.00 97.50 189 PRO A C 1
ATOM 1430 O O . PRO A 1 189 ? -4.584 16.951 13.951 1.00 97.50 189 PRO A O 1
ATOM 1433 N N . SER A 1 190 ? -5.113 19.127 14.068 1.00 95.12 190 SER A N 1
ATOM 1434 C CA . SER A 1 190 ? -3.853 19.537 14.711 1.00 95.12 190 SER A CA 1
ATOM 1435 C C . SER A 1 190 ? -3.651 18.938 16.107 1.00 95.12 190 SER A C 1
ATOM 1437 O O . SER A 1 190 ? -2.572 19.058 16.675 1.00 95.12 190 SER A O 1
ATOM 1439 N N . SER A 1 191 ? -4.700 18.340 16.680 1.00 94.19 191 SER A N 1
ATOM 1440 C CA . SER A 1 191 ? -4.654 17.581 17.931 1.00 94.19 191 SER A CA 1
ATOM 1441 C C . SER A 1 191 ? -4.059 16.182 17.770 1.00 94.19 191 SER A C 1
ATOM 1443 O O . SER A 1 191 ? -3.717 15.569 18.777 1.00 94.19 191 SER A O 1
ATOM 1445 N N . ASN A 1 192 ? -3.963 15.654 16.545 1.00 95.06 192 ASN A N 1
ATOM 1446 C CA . ASN A 1 192 ? -3.352 14.350 16.317 1.00 95.06 192 ASN A CA 1
ATOM 1447 C C . ASN A 1 192 ? -1.850 14.425 16.605 1.00 95.06 192 ASN A C 1
ATOM 1449 O O . ASN A 1 192 ? -1.171 15.367 16.193 1.00 95.06 192 ASN A O 1
ATOM 1453 N N . ALA A 1 193 ? -1.326 13.407 17.288 1.00 89.56 193 ALA A N 1
ATOM 1454 C CA . ALA A 1 193 ? 0.108 13.271 17.487 1.00 89.56 193 ALA A CA 1
ATOM 1455 C C . ALA A 1 193 ? 0.830 13.154 16.136 1.00 89.56 193 ALA A C 1
ATOM 1457 O O . ALA A 1 193 ? 0.319 12.555 15.186 1.00 89.56 193 ALA A O 1
ATOM 1458 N N . GLN A 1 194 ? 2.039 13.708 16.059 1.00 87.56 194 GLN A N 1
ATOM 1459 C CA . GLN A 1 194 ? 2.877 13.540 14.880 1.00 87.56 194 GLN A CA 1
ATOM 1460 C C . GLN A 1 194 ? 3.288 12.070 14.749 1.00 87.56 194 GLN A C 1
ATOM 1462 O O . GLN A 1 194 ? 3.816 11.474 15.689 1.00 87.56 194 GLN A O 1
ATOM 1467 N N . LEU A 1 195 ? 3.062 11.497 13.568 1.00 89.81 195 LEU A N 1
ATOM 1468 C CA . LEU A 1 195 ? 3.481 10.133 13.270 1.00 89.81 195 LEU A CA 1
ATOM 1469 C C . LEU A 1 195 ? 5.012 10.045 13.177 1.00 89.81 195 LEU A C 1
ATOM 1471 O O . LEU A 1 195 ? 5.633 10.937 12.592 1.00 89.81 195 LEU A O 1
ATOM 1475 N N . PRO A 1 196 ? 5.633 8.966 13.688 1.00 87.00 196 PRO A N 1
ATOM 1476 C CA . PRO A 1 196 ? 7.072 8.740 13.588 1.00 87.00 196 PRO A CA 1
ATOM 1477 C C . PRO A 1 196 ? 7.454 8.199 12.198 1.00 87.00 196 PRO A C 1
ATOM 1479 O O . PRO A 1 196 ? 8.068 7.143 12.080 1.00 87.00 196 PRO A O 1
ATOM 1482 N N . VAL A 1 197 ? 7.055 8.904 11.137 1.00 91.88 197 VAL A N 1
ATOM 1483 C CA . VAL A 1 197 ? 7.313 8.533 9.738 1.00 91.88 197 VAL A CA 1
ATOM 1484 C C . VAL A 1 197 ? 8.165 9.597 9.057 1.00 91.88 197 VAL A C 1
ATOM 1486 O O . VAL A 1 197 ? 7.960 10.797 9.266 1.00 91.88 197 VAL A O 1
ATOM 1489 N N . LYS A 1 198 ? 9.108 9.174 8.210 1.00 91.56 198 LYS A N 1
ATOM 1490 C CA . LYS A 1 198 ? 9.767 10.091 7.275 1.00 91.56 198 LYS A CA 1
ATOM 1491 C C . LYS A 1 198 ? 8.821 10.342 6.100 1.00 91.56 198 LYS A C 1
ATOM 1493 O O . LYS A 1 198 ? 8.308 9.403 5.497 1.00 91.56 198 LYS A O 1
ATOM 1498 N N . LEU A 1 199 ? 8.573 11.614 5.792 1.00 90.94 199 LEU A N 1
ATOM 1499 C CA . LEU A 1 199 ? 7.809 11.990 4.607 1.00 90.94 199 LEU A CA 1
ATOM 1500 C C . LEU A 1 199 ? 8.701 11.895 3.376 1.00 90.94 199 LEU A C 1
ATOM 1502 O O . LEU A 1 199 ? 9.850 12.336 3.401 1.00 90.94 199 LEU A O 1
ATOM 1506 N N . TYR A 1 200 ? 8.138 11.368 2.298 1.00 91.31 200 TYR A N 1
ATOM 1507 C CA . TYR A 1 200 ? 8.817 11.262 1.020 1.00 91.31 200 TYR A CA 1
ATOM 1508 C C . TYR A 1 200 ? 7.962 11.843 -0.096 1.00 91.31 200 TYR A C 1
ATOM 1510 O O . TYR A 1 200 ? 6.737 11.702 -0.093 1.00 91.31 200 TYR A O 1
ATOM 1518 N N . SER A 1 201 ? 8.616 12.442 -1.088 1.00 91.81 201 SER A N 1
ATOM 1519 C CA . SER A 1 201 ? 7.950 12.818 -2.331 1.00 91.81 201 SER A CA 1
ATOM 1520 C C . SER A 1 201 ? 7.483 11.570 -3.082 1.00 91.81 201 SER A C 1
ATOM 1522 O O . SER A 1 201 ? 8.281 10.639 -3.237 1.00 91.81 201 SER A O 1
ATOM 1524 N N . PRO A 1 202 ? 6.240 11.538 -3.596 1.00 92.50 202 PRO A N 1
ATOM 1525 C CA . PRO A 1 202 ? 5.745 10.405 -4.365 1.00 92.50 202 PRO A CA 1
ATOM 1526 C C . PRO A 1 202 ? 6.638 10.103 -5.568 1.00 92.50 202 PRO A C 1
ATOM 1528 O O . PRO A 1 202 ? 7.007 11.007 -6.326 1.00 92.50 202 PRO A O 1
ATOM 1531 N N . LEU A 1 203 ? 6.960 8.825 -5.755 1.00 96.31 203 LEU A N 1
ATOM 1532 C CA . LEU A 1 203 ? 7.604 8.364 -6.974 1.00 96.31 203 LEU A CA 1
ATOM 1533 C C . LEU A 1 203 ? 6.572 8.306 -8.101 1.00 96.31 203 LEU A C 1
ATOM 1535 O O . LEU A 1 203 ? 5.489 7.748 -7.947 1.00 96.31 203 LEU A O 1
ATOM 1539 N N . GLN A 1 204 ? 6.926 8.854 -9.256 1.00 96.38 204 GLN A N 1
ATOM 1540 C CA . GLN A 1 204 ? 6.148 8.732 -10.480 1.00 96.38 204 GLN A CA 1
ATOM 1541 C C . GLN A 1 204 ? 6.906 7.853 -11.466 1.00 96.38 204 GLN A C 1
ATOM 1543 O O . GLN A 1 204 ? 7.999 8.204 -11.914 1.00 96.38 204 GLN A O 1
ATOM 1548 N N . LEU A 1 205 ? 6.309 6.713 -11.805 1.00 97.50 205 LEU A N 1
ATOM 1549 C CA . LEU A 1 205 ? 6.747 5.884 -12.920 1.00 97.50 205 LEU A CA 1
ATOM 1550 C C . LEU A 1 205 ? 6.051 6.353 -14.201 1.00 97.50 205 LEU A C 1
ATOM 1552 O O . LEU A 1 205 ? 4.882 6.737 -14.176 1.00 97.50 205 LEU A O 1
ATOM 1556 N N . SER A 1 206 ? 6.735 6.262 -15.340 1.00 97.56 206 SER A N 1
ATOM 1557 C CA . SER A 1 206 ? 6.172 6.620 -16.652 1.00 97.56 206 SER A CA 1
ATOM 1558 C C . SER A 1 206 ? 4.957 5.776 -17.063 1.00 97.56 206 SER A C 1
ATOM 1560 O O . SER A 1 206 ? 4.237 6.142 -17.987 1.00 97.56 206 SER A O 1
ATOM 1562 N N . THR A 1 207 ? 4.744 4.632 -16.411 1.00 97.06 207 THR A N 1
ATOM 1563 C CA . THR A 1 207 ? 3.555 3.782 -16.532 1.00 97.06 207 THR A CA 1
ATOM 1564 C C . THR A 1 207 ? 3.395 2.950 -15.260 1.00 97.06 207 THR A C 1
ATOM 1566 O O . THR A 1 207 ? 4.388 2.583 -14.633 1.00 97.06 207 THR A O 1
ATOM 1569 N N . THR A 1 208 ? 2.156 2.627 -14.894 1.00 94.56 208 THR A N 1
ATOM 1570 C CA . THR A 1 208 ? 1.838 1.732 -13.771 1.00 94.56 208 THR A CA 1
ATOM 1571 C C . THR A 1 208 ? 1.788 0.261 -14.179 1.00 94.56 208 THR A C 1
ATOM 1573 O O . THR A 1 208 ? 1.745 -0.592 -13.304 1.00 94.56 208 THR A O 1
ATOM 1576 N N . THR A 1 209 ? 1.823 -0.062 -15.476 1.00 96.81 209 THR A N 1
ATOM 1577 C CA . THR A 1 209 ? 1.851 -1.442 -16.005 1.00 96.81 209 THR A CA 1
ATOM 1578 C C . THR A 1 209 ? 3.036 -1.630 -16.960 1.00 96.81 209 THR A C 1
ATOM 1580 O O . THR A 1 209 ? 2.838 -1.776 -18.174 1.00 96.81 209 THR A O 1
ATOM 1583 N N . PRO A 1 210 ? 4.286 -1.508 -16.483 1.00 97.19 210 PRO A N 1
ATOM 1584 C CA . PRO A 1 210 ? 5.443 -1.653 -17.353 1.00 97.19 210 PRO A CA 1
ATOM 1585 C C . PRO A 1 210 ? 5.646 -3.104 -17.811 1.00 97.19 210 PRO A C 1
ATOM 1587 O O . PRO A 1 210 ? 5.289 -4.048 -17.114 1.00 97.19 210 PRO A O 1
ATOM 1590 N N . ALA A 1 211 ? 6.269 -3.283 -18.977 1.00 97.06 211 ALA A N 1
ATOM 1591 C CA . ALA A 1 211 ? 6.665 -4.604 -19.462 1.00 97.06 211 ALA A CA 1
ATOM 1592 C C . ALA A 1 211 ? 8.063 -4.983 -18.949 1.00 97.06 211 ALA A C 1
ATOM 1594 O O . ALA A 1 211 ? 8.940 -4.121 -18.836 1.00 97.06 211 ALA A O 1
ATOM 1595 N N . HIS A 1 212 ? 8.302 -6.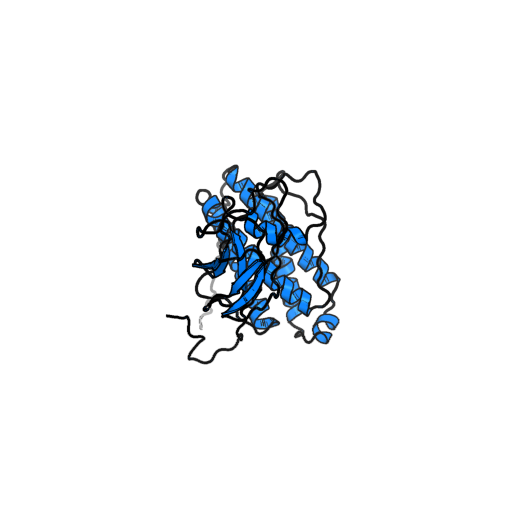272 -18.712 1.00 97.00 212 HIS A N 1
ATOM 1596 C CA . HIS A 1 212 ? 9.639 -6.788 -18.402 1.00 97.00 212 HIS A CA 1
ATOM 1597 C C . HIS A 1 212 ? 10.659 -6.423 -19.488 1.00 97.00 212 HIS A C 1
ATOM 1599 O O . HIS A 1 212 ? 10.330 -6.388 -20.677 1.00 97.00 212 HIS A O 1
ATOM 1605 N N . GLY A 1 213 ? 11.882 -6.087 -19.074 1.00 97.56 213 GLY A N 1
ATOM 1606 C CA . GLY A 1 213 ? 12.968 -5.666 -19.961 1.00 97.56 213 GLY A CA 1
ATOM 1607 C C . GLY A 1 213 ? 12.769 -4.298 -20.628 1.00 97.56 213 GLY A C 1
ATOM 1608 O O . GLY A 1 213 ? 13.662 -3.828 -21.333 1.00 97.56 213 GLY A O 1
ATOM 1609 N N . SER A 1 214 ? 11.624 -3.634 -20.428 1.00 97.75 214 SER A N 1
ATOM 1610 C CA . SER A 1 214 ? 11.380 -2.298 -20.979 1.00 97.75 214 SER A CA 1
ATOM 1611 C C . SER A 1 214 ? 12.069 -1.211 -20.154 1.00 97.75 214 SER A C 1
ATOM 1613 O O . SER A 1 214 ? 12.322 -1.372 -18.961 1.00 97.75 214 SER A O 1
ATOM 1615 N N . ALA A 1 215 ? 12.372 -0.081 -20.792 1.00 97.56 215 ALA A N 1
ATOM 1616 C CA . ALA A 1 215 ? 12.830 1.108 -20.087 1.00 97.56 215 ALA A CA 1
ATOM 1617 C C . ALA A 1 215 ? 11.629 1.896 -19.543 1.00 97.56 215 ALA A C 1
ATOM 1619 O O . ALA A 1 215 ? 10.674 2.159 -20.275 1.00 97.56 215 ALA A O 1
ATOM 1620 N N . ILE A 1 216 ? 11.720 2.327 -18.288 1.00 98.00 216 ILE A N 1
ATOM 1621 C CA . ILE A 1 216 ? 10.796 3.278 -17.660 1.00 98.00 216 ILE A CA 1
ATOM 1622 C C . ILE A 1 216 ? 11.537 4.549 -17.267 1.00 98.00 216 ILE A C 1
ATOM 1624 O O . ILE A 1 216 ? 12.762 4.546 -17.138 1.00 98.00 216 ILE A O 1
ATOM 1628 N N . THR A 1 217 ? 10.789 5.629 -17.054 1.00 97.62 217 THR A N 1
ATOM 1629 C CA . THR A 1 217 ? 11.281 6.804 -16.327 1.00 97.62 217 THR A CA 1
ATOM 1630 C C . THR A 1 217 ? 10.709 6.788 -14.916 1.00 97.62 217 THR A C 1
ATOM 1632 O O . THR A 1 217 ? 9.509 6.594 -14.741 1.00 97.62 217 THR A O 1
ATOM 1635 N N . ALA A 1 218 ? 11.574 6.991 -13.929 1.00 96.62 218 ALA A N 1
ATOM 1636 C CA . ALA A 1 218 ? 11.264 7.120 -12.516 1.00 96.62 218 ALA A CA 1
ATOM 1637 C C . ALA A 1 218 ? 11.642 8.540 -12.072 1.00 96.62 218 ALA A C 1
ATOM 1639 O O . ALA A 1 218 ? 12.816 8.909 -12.061 1.00 96.62 218 ALA A O 1
ATOM 1640 N N . SER A 1 219 ? 10.638 9.350 -11.741 1.00 93.38 219 SER A N 1
ATOM 1641 C CA . SER A 1 219 ? 10.812 10.753 -11.357 1.00 93.38 219 SER A CA 1
ATOM 1642 C C . SER A 1 219 ? 10.211 11.033 -9.988 1.00 93.38 219 SER A C 1
ATOM 1644 O O . SER A 1 219 ? 9.091 10.617 -9.702 1.00 93.38 219 SER A O 1
ATOM 1646 N N . TYR A 1 220 ? 10.935 11.779 -9.164 1.00 91.75 220 TYR A N 1
ATOM 1647 C CA . TYR A 1 220 ? 10.498 12.251 -7.855 1.00 91.75 220 TYR A CA 1
ATOM 1648 C C . TYR A 1 220 ? 11.142 13.615 -7.589 1.00 91.75 220 TYR A C 1
ATOM 1650 O O . TYR A 1 220 ? 12.132 13.986 -8.223 1.00 91.75 220 TYR A O 1
ATOM 1658 N N . THR A 1 221 ? 10.559 14.395 -6.684 1.00 85.75 221 THR A N 1
ATOM 1659 C CA . THR A 1 221 ? 11.144 15.668 -6.252 1.00 85.75 221 THR A CA 1
ATOM 1660 C C . THR A 1 221 ? 11.969 15.428 -4.997 1.00 85.75 221 THR A C 1
ATOM 1662 O O . THR A 1 221 ? 11.446 14.888 -4.027 1.00 85.75 221 THR A O 1
ATOM 1665 N N . ASN A 1 222 ? 13.238 15.833 -4.982 1.00 69.06 222 ASN A N 1
ATOM 1666 C CA . ASN A 1 222 ? 14.034 15.777 -3.754 1.00 69.06 222 ASN A CA 1
ATOM 1667 C C . ASN A 1 222 ? 13.381 16.667 -2.687 1.00 69.06 222 ASN A C 1
ATOM 1669 O O . ASN A 1 222 ? 13.042 17.819 -2.972 1.00 69.06 222 ASN A O 1
ATOM 1673 N N . VAL A 1 223 ? 13.184 16.137 -1.479 1.00 62.31 223 VAL A N 1
ATOM 1674 C CA . VAL A 1 223 ? 12.718 16.952 -0.354 1.00 62.31 223 VAL A CA 1
ATOM 1675 C C . VAL A 1 223 ? 13.895 17.807 0.120 1.00 62.31 223 VAL A C 1
ATOM 1677 O O . VAL A 1 223 ? 15.045 17.364 0.139 1.00 62.31 223 VAL A O 1
ATOM 1680 N N . GLU A 1 224 ? 13.632 19.069 0.455 1.00 50.62 224 GLU A N 1
ATOM 1681 C CA . GLU A 1 224 ? 14.659 19.999 0.924 1.00 50.62 224 GLU A CA 1
ATOM 1682 C C . GLU A 1 224 ? 15.364 19.434 2.175 1.00 50.62 224 GLU A C 1
ATOM 1684 O O . GLU A 1 224 ? 14.721 19.167 3.189 1.00 50.62 224 GLU A O 1
ATOM 1689 N N . GLY A 1 225 ? 16.685 19.220 2.092 1.00 51.69 225 GLY A N 1
ATOM 1690 C CA . GLY A 1 225 ? 17.498 18.6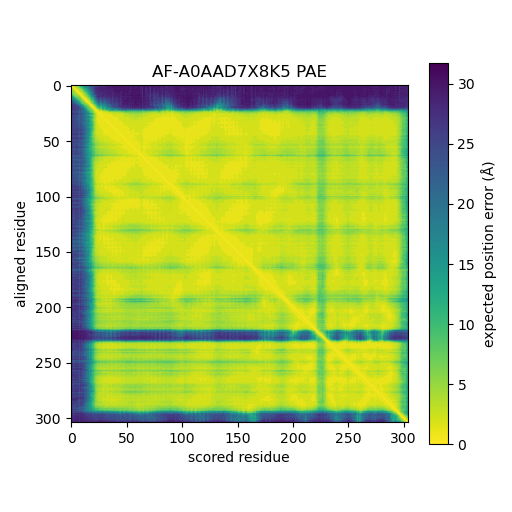35 3.168 1.00 51.69 225 GLY A CA 1
ATOM 1691 C C . GLY A 1 225 ? 17.920 17.172 2.972 1.00 51.69 225 GLY A C 1
ATOM 1692 O O . GLY A 1 225 ? 18.749 16.693 3.748 1.00 51.69 225 GLY A O 1
ATOM 1693 N N . ASP A 1 226 ? 17.427 16.475 1.942 1.00 55.41 226 ASP A N 1
ATOM 1694 C CA . ASP A 1 226 ? 17.973 15.167 1.559 1.00 55.41 226 ASP A CA 1
ATOM 1695 C C . ASP A 1 226 ? 19.396 15.304 0.977 1.00 55.41 226 ASP A C 1
ATOM 1697 O O . ASP A 1 226 ? 19.775 16.334 0.406 1.00 55.41 226 ASP A O 1
ATOM 1701 N N . ALA A 1 227 ? 20.217 14.262 1.158 1.00 51.84 227 ALA A N 1
ATOM 1702 C CA . ALA A 1 227 ? 21.590 14.229 0.660 1.00 51.84 227 ALA A CA 1
ATOM 1703 C C . ALA A 1 227 ? 21.633 14.476 -0.857 1.00 51.84 227 ALA A C 1
ATOM 1705 O O . ALA A 1 227 ? 20.757 14.033 -1.595 1.00 51.84 227 ALA A O 1
ATOM 1706 N N . SER A 1 228 ? 22.667 15.185 -1.323 1.00 51.59 228 SER A N 1
ATOM 1707 C CA . SER A 1 228 ? 22.804 15.546 -2.737 1.00 51.59 228 SER A CA 1
ATOM 1708 C C . SER A 1 228 ? 22.672 14.327 -3.653 1.00 51.59 228 SER A C 1
ATOM 1710 O O . SER A 1 228 ? 23.310 13.303 -3.408 1.00 51.59 228 SER A O 1
ATOM 1712 N N . ASP A 1 229 ? 21.943 14.510 -4.750 1.00 61.00 229 ASP A N 1
ATOM 1713 C CA . ASP A 1 229 ? 21.605 13.552 -5.815 1.00 61.00 229 ASP A CA 1
ATOM 1714 C C . ASP A 1 229 ? 22.818 13.100 -6.672 1.00 61.00 229 ASP A C 1
ATOM 1716 O O . ASP A 1 229 ? 22.704 12.838 -7.867 1.00 61.00 229 ASP A O 1
ATOM 1720 N N . SER A 1 230 ? 24.023 13.103 -6.091 1.00 60.88 230 SER A N 1
ATOM 1721 C CA . SER A 1 230 ? 25.307 12.907 -6.780 1.00 60.88 230 SER A CA 1
ATOM 1722 C C . SER A 1 230 ? 25.845 11.473 -6.711 1.00 60.88 230 SER A C 1
ATOM 1724 O O . SER A 1 230 ? 26.881 11.185 -7.311 1.00 60.88 230 SER A O 1
ATOM 1726 N N . GLY A 1 231 ? 25.160 10.588 -5.982 1.00 79.31 231 GLY A N 1
ATOM 1727 C CA . GLY A 1 231 ? 25.517 9.178 -5.834 1.00 79.31 231 GLY A CA 1
ATOM 1728 C C . GLY A 1 231 ? 24.857 8.263 -6.865 1.00 79.31 231 GLY A C 1
ATOM 1729 O O . GLY A 1 231 ? 23.992 8.675 -7.639 1.00 79.31 231 GLY A O 1
ATOM 1730 N N . GLU A 1 232 ? 25.261 6.994 -6.855 1.00 89.62 232 GLU A N 1
ATOM 1731 C CA . GLU A 1 232 ? 24.531 5.946 -7.568 1.00 89.62 232 GLU A CA 1
ATOM 1732 C C . GLU A 1 232 ? 23.120 5.808 -6.992 1.00 89.62 232 GLU A C 1
ATOM 1734 O O . GLU A 1 232 ? 22.911 5.885 -5.780 1.00 89.62 232 GLU A O 1
ATOM 1739 N N . ARG A 1 233 ? 22.146 5.610 -7.877 1.00 93.75 233 ARG A N 1
ATOM 1740 C CA . ARG A 1 233 ? 20.738 5.464 -7.518 1.00 93.75 233 ARG A CA 1
ATOM 1741 C C . ARG A 1 233 ? 20.181 4.226 -8.179 1.00 93.75 233 ARG A C 1
ATOM 1743 O O . ARG A 1 233 ? 20.580 3.864 -9.289 1.00 93.75 233 ARG A O 1
ATOM 1750 N N . TYR A 1 234 ? 19.222 3.615 -7.507 1.00 97.56 234 TYR A N 1
ATOM 1751 C CA . TYR A 1 234 ? 18.581 2.399 -7.969 1.00 97.56 234 TYR A CA 1
ATOM 1752 C C . TYR A 1 234 ? 17.072 2.527 -7.820 1.00 97.56 234 TYR A C 1
ATOM 1754 O O . TYR A 1 234 ? 16.596 3.113 -6.852 1.00 97.56 234 TYR A O 1
ATOM 1762 N N . VAL A 1 235 ? 16.323 1.946 -8.751 1.00 98.31 235 VAL A N 1
ATOM 1763 C CA . VAL A 1 235 ? 14.932 1.568 -8.495 1.00 98.31 235 VAL A CA 1
ATOM 1764 C C . VAL A 1 235 ? 14.969 0.195 -7.838 1.00 98.31 235 VAL A C 1
ATOM 1766 O O . VAL A 1 235 ? 15.408 -0.771 -8.462 1.00 98.31 235 VAL A O 1
ATOM 1769 N N . ALA A 1 236 ? 14.553 0.123 -6.579 1.00 98.44 236 ALA A N 1
ATOM 1770 C CA . ALA A 1 236 ? 14.310 -1.122 -5.871 1.00 98.44 236 ALA A CA 1
ATOM 1771 C C . ALA A 1 236 ? 12.878 -1.586 -6.161 1.00 98.44 236 ALA A C 1
ATOM 1773 O O . ALA A 1 236 ? 11.924 -0.852 -5.905 1.00 98.44 236 ALA A O 1
ATOM 1774 N N . TRP A 1 237 ? 12.746 -2.795 -6.697 1.00 98.31 237 TRP A N 1
ATOM 1775 C CA . TRP A 1 237 ? 11.494 -3.479 -7.005 1.00 98.31 237 TRP A CA 1
ATOM 1776 C C . TRP A 1 237 ? 11.277 -4.565 -5.955 1.00 98.31 237 TRP A C 1
ATOM 1778 O O . TRP A 1 237 ? 12.042 -5.529 -5.897 1.00 98.31 237 TRP A O 1
ATOM 1788 N N . MET A 1 238 ? 10.276 -4.391 -5.100 1.00 97.56 238 MET A N 1
ATOM 1789 C CA . MET A 1 238 ? 9.960 -5.329 -4.026 1.00 97.56 238 MET A CA 1
ATOM 1790 C C . MET A 1 238 ? 8.880 -6.308 -4.483 1.00 97.56 238 MET A C 1
ATOM 1792 O O . MET A 1 238 ? 7.778 -5.886 -4.836 1.00 97.56 238 MET A O 1
ATOM 1796 N N . ASP A 1 239 ? 9.202 -7.600 -4.452 1.00 93.06 239 ASP A N 1
ATOM 1797 C CA . ASP A 1 239 ? 8.296 -8.694 -4.809 1.00 93.06 239 ASP A CA 1
ATOM 1798 C C . ASP A 1 239 ? 8.439 -9.841 -3.794 1.00 93.06 239 ASP A C 1
ATOM 1800 O O . ASP A 1 239 ? 9.505 -10.449 -3.638 1.00 93.06 239 ASP A O 1
ATOM 1804 N N . GLY A 1 240 ? 7.374 -10.080 -3.027 1.00 93.12 240 GLY A N 1
ATOM 1805 C CA . GLY A 1 240 ? 7.405 -10.875 -1.801 1.00 93.12 240 GLY A CA 1
ATOM 1806 C C . GLY A 1 240 ? 8.476 -10.396 -0.814 1.00 93.12 240 GLY A C 1
ATOM 1807 O O . GLY A 1 240 ? 8.559 -9.217 -0.476 1.00 93.12 240 GLY A O 1
ATOM 1808 N N . LEU A 1 241 ? 9.327 -11.320 -0.359 1.00 94.56 241 LEU A N 1
ATOM 1809 C CA . LEU A 1 241 ? 10.470 -11.011 0.515 1.00 94.56 241 LEU A CA 1
ATOM 1810 C C . LEU A 1 241 ? 11.739 -10.610 -0.261 1.00 94.56 241 LEU A C 1
ATOM 1812 O O . LEU A 1 241 ? 12.777 -10.358 0.352 1.00 94.56 241 LEU A O 1
ATOM 1816 N N . GLY A 1 242 ? 11.685 -10.609 -1.595 1.00 93.62 242 GLY A N 1
ATOM 1817 C CA . GLY A 1 242 ? 12.806 -10.275 -2.464 1.00 93.62 242 GLY A CA 1
ATOM 1818 C C . GLY A 1 242 ? 12.836 -8.795 -2.837 1.00 93.62 242 GLY A C 1
ATOM 1819 O O . GLY A 1 242 ? 11.803 -8.130 -2.919 1.00 93.62 242 GLY A O 1
ATOM 1820 N N . VAL A 1 243 ? 14.040 -8.292 -3.112 1.00 97.25 243 VAL A N 1
ATOM 1821 C CA . VAL A 1 243 ? 14.241 -6.977 -3.728 1.00 97.25 243 VAL A CA 1
ATOM 1822 C C . VAL A 1 243 ? 15.162 -7.135 -4.930 1.00 97.25 243 VAL A C 1
ATOM 1824 O O . VAL A 1 243 ? 16.259 -7.682 -4.809 1.00 97.25 243 VAL A O 1
ATOM 1827 N N . VAL A 1 244 ? 14.715 -6.655 -6.087 1.00 97.38 244 VAL A N 1
ATOM 1828 C CA . VAL A 1 244 ? 15.504 -6.604 -7.322 1.00 97.38 244 VAL A CA 1
ATOM 1829 C C . VAL A 1 244 ? 15.817 -5.148 -7.636 1.00 97.38 244 VAL A C 1
ATOM 1831 O O . VAL A 1 244 ? 14.970 -4.281 -7.449 1.00 97.38 244 VAL A O 1
ATOM 1834 N N . TYR A 1 245 ? 17.027 -4.854 -8.107 1.00 98.19 245 TYR A N 1
ATOM 1835 C CA . TYR A 1 245 ? 17.484 -3.480 -8.313 1.00 98.19 245 TYR A CA 1
ATOM 1836 C C . TYR A 1 245 ? 17.770 -3.200 -9.783 1.00 98.19 245 TYR A C 1
ATOM 1838 O O . TYR A 1 245 ? 18.443 -3.978 -10.458 1.00 98.19 245 TYR A O 1
ATOM 1846 N N . SER A 1 246 ? 17.332 -2.032 -10.244 1.00 98.31 246 SER A N 1
ATOM 1847 C CA . SER A 1 246 ? 17.694 -1.479 -11.547 1.00 98.31 246 SER A CA 1
ATOM 1848 C C . SER A 1 246 ? 18.471 -0.191 -11.351 1.00 98.31 246 SER A C 1
ATOM 1850 O O . SER A 1 246 ? 17.998 0.701 -10.652 1.00 98.31 246 SER A O 1
ATOM 1852 N N . ALA A 1 247 ? 19.638 -0.059 -11.984 1.00 97.62 247 ALA A N 1
ATOM 1853 C CA . ALA A 1 247 ? 20.368 1.206 -11.982 1.00 97.62 247 ALA A CA 1
ATOM 1854 C C . ALA A 1 247 ? 19.493 2.324 -12.576 1.00 97.62 247 ALA A C 1
ATOM 1856 O O . ALA A 1 247 ? 18.874 2.137 -13.628 1.00 97.62 247 ALA A O 1
ATOM 1857 N N . LEU A 1 248 ? 19.443 3.465 -11.888 1.00 95.94 248 LEU A N 1
ATOM 1858 C CA . LEU A 1 248 ? 18.720 4.658 -12.308 1.00 95.94 248 LEU A CA 1
ATOM 1859 C C . LEU A 1 248 ? 19.720 5.659 -12.885 1.00 95.94 248 LEU A C 1
ATOM 1861 O O . LEU A 1 248 ? 20.578 6.181 -12.171 1.00 95.94 248 LEU A O 1
ATOM 1865 N N . ASP A 1 249 ? 19.621 5.924 -14.184 1.00 93.12 249 ASP A N 1
ATOM 1866 C CA . ASP A 1 249 ? 20.544 6.841 -14.841 1.00 93.12 249 ASP A CA 1
ATOM 1867 C C . ASP A 1 249 ? 20.276 8.318 -14.481 1.00 93.12 249 ASP A C 1
ATOM 1869 O O . ASP A 1 249 ? 19.324 8.686 -13.783 1.00 93.12 249 ASP A O 1
ATOM 1873 N N . LYS A 1 250 ? 21.157 9.204 -14.957 1.00 87.56 250 LYS A N 1
ATOM 1874 C CA . LYS A 1 250 ? 21.058 10.656 -14.737 1.00 87.56 250 LYS A CA 1
ATOM 1875 C C . LYS A 1 250 ? 19.788 11.289 -15.326 1.00 87.56 250 LYS A C 1
ATOM 1877 O O . LYS A 1 250 ? 19.409 12.373 -14.899 1.00 87.56 250 LYS A O 1
ATOM 1882 N N . ASP A 1 251 ? 19.163 10.632 -16.301 1.00 88.19 251 ASP A N 1
ATOM 1883 C CA . ASP A 1 251 ? 17.937 11.077 -16.965 1.00 88.19 251 ASP A CA 1
ATOM 1884 C C . ASP A 1 251 ? 16.694 10.426 -16.321 1.00 88.19 251 ASP A C 1
ATOM 1886 O O . ASP A 1 251 ? 15.583 10.550 -16.840 1.00 88.19 251 ASP A O 1
ATOM 1890 N N . GLY A 1 252 ? 16.877 9.730 -15.190 1.00 92.31 252 GLY A N 1
ATOM 1891 C CA . GLY A 1 252 ? 15.819 9.064 -14.442 1.00 92.31 252 GLY A CA 1
ATOM 1892 C C . GLY A 1 252 ? 15.311 7.792 -15.113 1.00 92.31 252 GLY A C 1
ATOM 1893 O O . GLY A 1 252 ? 14.178 7.394 -14.855 1.00 92.31 252 GLY A O 1
ATOM 1894 N N . LYS A 1 253 ? 16.084 7.155 -15.999 1.00 96.69 253 LYS A N 1
ATOM 1895 C CA . LYS A 1 253 ? 15.668 5.916 -16.666 1.00 96.69 253 LYS A CA 1
ATOM 1896 C C . LYS A 1 253 ? 16.213 4.684 -15.964 1.00 96.69 253 LYS A C 1
ATOM 1898 O O . LYS A 1 253 ? 17.362 4.659 -15.531 1.00 96.69 253 LYS A O 1
ATOM 1903 N N . ALA A 1 254 ? 15.388 3.646 -15.912 1.00 97.75 254 ALA A N 1
ATOM 1904 C CA . ALA A 1 254 ? 15.748 2.331 -15.399 1.00 97.75 254 ALA A CA 1
ATOM 1905 C C . ALA A 1 254 ? 15.114 1.236 -16.269 1.00 97.75 254 ALA A C 1
ATOM 1907 O O . ALA A 1 254 ? 14.072 1.450 -16.890 1.00 97.75 254 ALA A O 1
ATOM 1908 N N . THR A 1 255 ? 15.743 0.062 -16.322 1.00 98.44 255 THR A N 1
ATOM 1909 C CA . THR A 1 255 ? 15.175 -1.116 -17.002 1.00 98.44 255 THR A CA 1
ATOM 1910 C C . THR A 1 255 ? 14.327 -1.908 -16.020 1.00 98.44 255 THR A C 1
ATOM 1912 O O . THR A 1 255 ? 14.771 -2.149 -14.903 1.00 98.44 255 THR A O 1
ATOM 1915 N N . VAL A 1 256 ? 13.128 -2.322 -16.412 1.00 98.50 256 VAL A N 1
ATOM 1916 C CA . VAL A 1 256 ? 12.256 -3.140 -15.563 1.00 98.50 256 VAL A CA 1
ATOM 1917 C C . VAL A 1 256 ? 12.776 -4.578 -15.502 1.00 98.50 256 VAL A C 1
ATOM 1919 O O . VAL A 1 256 ? 12.972 -5.175 -16.563 1.00 98.50 256 VAL A O 1
ATOM 1922 N N . PRO A 1 257 ? 13.004 -5.142 -14.303 1.00 97.50 257 PRO A N 1
ATOM 1923 C CA . PRO A 1 257 ? 13.483 -6.509 -14.162 1.00 97.50 257 PRO A CA 1
ATOM 1924 C C . PRO A 1 257 ? 12.517 -7.555 -14.723 1.00 97.50 257 PRO A C 1
ATOM 1926 O O . PRO A 1 257 ? 11.295 -7.372 -14.743 1.00 97.50 257 PRO A O 1
ATOM 1929 N N . ASP A 1 258 ? 13.077 -8.687 -15.134 1.00 94.62 258 ASP A N 1
ATOM 1930 C CA . ASP A 1 258 ? 12.310 -9.903 -15.393 1.00 94.62 258 ASP A CA 1
ATOM 1931 C C . ASP A 1 258 ? 11.808 -10.523 -14.075 1.00 94.62 258 ASP A C 1
ATOM 1933 O O . ASP A 1 258 ? 12.336 -10.246 -12.998 1.00 94.62 258 ASP A O 1
ATOM 1937 N N . GLY A 1 259 ? 10.790 -11.381 -14.161 1.00 90.56 259 GLY A N 1
ATOM 1938 C CA . GLY A 1 259 ? 10.339 -12.220 -13.042 1.00 90.56 259 GLY A CA 1
ATOM 1939 C C . GLY A 1 259 ? 9.420 -11.553 -12.013 1.00 90.56 259 GLY A C 1
ATOM 1940 O O . GLY A 1 259 ? 8.928 -12.253 -11.138 1.00 90.56 259 GLY A O 1
ATOM 1941 N N . LEU A 1 260 ? 9.154 -10.248 -12.133 1.00 94.88 260 LEU A N 1
ATOM 1942 C CA . LEU A 1 260 ? 8.191 -9.530 -11.287 1.00 94.88 260 LEU A CA 1
ATOM 1943 C C . LEU A 1 260 ? 6.747 -10.000 -11.540 1.00 94.88 260 LEU A C 1
ATOM 1945 O O . LEU A 1 260 ? 6.342 -10.176 -12.690 1.00 94.88 260 LEU A O 1
ATOM 1949 N N . MET A 1 261 ? 5.948 -10.181 -10.489 1.00 92.69 261 MET A N 1
ATOM 1950 C CA . MET A 1 261 ? 4.571 -10.671 -10.629 1.00 92.69 261 MET A CA 1
ATOM 1951 C C . MET A 1 261 ? 3.570 -9.889 -9.773 1.00 92.69 261 MET A C 1
ATOM 1953 O O . MET A 1 261 ? 3.835 -9.532 -8.632 1.00 92.69 261 MET A O 1
ATOM 1957 N N . GLY A 1 262 ? 2.371 -9.657 -10.312 1.00 94.25 262 GLY A N 1
ATOM 1958 C CA . GLY A 1 262 ? 1.270 -9.023 -9.589 1.00 94.25 262 GLY A CA 1
ATOM 1959 C C . GLY A 1 262 ? 1.531 -7.565 -9.196 1.00 94.25 262 GLY A C 1
ATOM 1960 O O . GLY A 1 262 ? 1.957 -6.763 -10.023 1.00 94.25 262 GLY A O 1
ATOM 1961 N N . THR A 1 263 ? 1.210 -7.200 -7.957 1.00 95.25 263 THR A N 1
ATOM 1962 C CA . THR A 1 263 ? 1.351 -5.842 -7.413 1.00 95.25 263 THR A CA 1
ATOM 1963 C C . THR A 1 263 ? 2.727 -5.647 -6.778 1.00 95.25 263 THR A C 1
ATOM 1965 O O . THR A 1 263 ? 2.951 -6.045 -5.640 1.00 95.25 263 THR A O 1
ATOM 1968 N N . VAL A 1 264 ? 3.643 -4.992 -7.483 1.00 97.06 264 VAL A N 1
ATOM 1969 C CA . VAL A 1 264 ? 5.013 -4.725 -7.023 1.00 97.06 264 VAL A CA 1
ATOM 1970 C C . VAL A 1 264 ? 5.142 -3.296 -6.507 1.00 97.06 264 VAL A C 1
ATOM 1972 O O . VAL A 1 264 ? 4.577 -2.363 -7.085 1.00 97.06 264 VAL A O 1
ATOM 1975 N N . TYR A 1 265 ? 5.935 -3.107 -5.452 1.00 98.31 265 TYR A N 1
ATOM 1976 C CA . TYR A 1 265 ? 6.318 -1.778 -4.977 1.00 98.31 265 TYR A CA 1
ATOM 1977 C C . TYR A 1 265 ? 7.672 -1.368 -5.561 1.00 98.31 265 TYR A C 1
ATOM 1979 O O . TYR A 1 265 ? 8.650 -2.105 -5.461 1.00 98.31 265 TYR A O 1
ATOM 1987 N N . ALA A 1 266 ? 7.734 -0.180 -6.155 1.00 98.31 266 ALA A N 1
ATOM 1988 C CA . ALA A 1 266 ? 8.956 0.432 -6.661 1.00 98.31 266 ALA A CA 1
ATOM 1989 C C . ALA A 1 266 ? 9.331 1.651 -5.811 1.00 98.31 266 ALA A C 1
ATOM 1991 O O . ALA A 1 266 ? 8.468 2.466 -5.488 1.00 98.31 266 ALA A O 1
ATOM 1992 N N . VAL A 1 267 ? 10.610 1.809 -5.483 1.00 98.06 267 VAL A N 1
ATOM 1993 C CA . VAL A 1 267 ? 11.132 2.965 -4.734 1.00 98.06 267 VAL A CA 1
ATOM 1994 C C . VAL A 1 267 ? 12.537 3.315 -5.202 1.00 98.06 267 VAL A C 1
ATOM 1996 O O . VAL A 1 267 ? 13.313 2.427 -5.551 1.00 98.06 267 VAL A O 1
ATOM 1999 N N . VAL A 1 268 ? 12.883 4.603 -5.221 1.00 97.06 268 VAL A N 1
ATOM 2000 C CA . VAL A 1 268 ? 14.256 5.030 -5.506 1.00 97.06 268 VAL A CA 1
ATOM 2001 C C . VAL A 1 268 ? 15.080 5.010 -4.222 1.00 97.06 268 VAL A C 1
ATOM 2003 O O . VAL A 1 268 ? 14.673 5.574 -3.205 1.00 97.06 268 VAL A O 1
ATOM 2006 N N . VAL A 1 269 ? 16.251 4.375 -4.276 1.00 95.69 269 VAL A N 1
ATOM 2007 C CA . VAL A 1 269 ? 17.176 4.199 -3.146 1.00 95.69 269 VAL A CA 1
ATOM 2008 C C . VAL A 1 269 ? 18.614 4.571 -3.518 1.00 95.69 269 VAL A C 1
ATOM 2010 O O . VAL A 1 269 ? 18.997 4.528 -4.690 1.00 95.69 269 VAL A O 1
ATOM 2013 N N . SER A 1 270 ? 19.420 4.911 -2.510 1.00 94.19 270 SER A N 1
ATOM 2014 C CA . SER A 1 270 ? 20.847 5.258 -2.639 1.00 94.19 270 SER A CA 1
ATOM 2015 C C . SER A 1 270 ? 21.810 4.066 -2.544 1.00 94.19 270 SER A C 1
ATOM 2017 O O . SER A 1 270 ? 23.010 4.222 -2.764 1.00 94.19 270 SER A O 1
ATOM 2019 N N . SER A 1 271 ? 21.319 2.872 -2.203 1.00 94.31 271 SER A N 1
ATOM 2020 C CA . SER A 1 271 ? 22.113 1.643 -2.082 1.00 94.31 271 SER A CA 1
ATOM 2021 C C . SER A 1 271 ? 21.284 0.415 -2.461 1.00 94.31 271 SER A C 1
ATOM 2023 O O . SER A 1 271 ? 20.057 0.462 -2.433 1.00 94.31 271 SER A O 1
ATOM 2025 N N . GLN A 1 272 ? 21.938 -0.709 -2.771 1.00 96.06 272 GLN A N 1
ATOM 2026 C CA . GLN A 1 272 ? 21.264 -2.001 -2.992 1.00 96.06 272 GLN A CA 1
ATOM 2027 C C . GLN A 1 272 ? 20.976 -2.762 -1.681 1.00 96.06 272 GLN A C 1
ATOM 2029 O O . GLN A 1 272 ? 20.956 -3.989 -1.649 1.00 96.06 272 GLN A O 1
ATOM 2034 N N . GLU A 1 273 ? 20.786 -2.039 -0.578 1.00 94.94 273 GLU A N 1
ATOM 2035 C CA . GLU A 1 273 ? 20.266 -2.607 0.668 1.00 94.94 273 GLU A CA 1
ATOM 2036 C C . GLU A 1 273 ? 18.736 -2.591 0.643 1.00 94.94 273 GLU A C 1
ATOM 2038 O O . GLU A 1 273 ? 18.126 -1.803 -0.092 1.00 94.94 273 GLU A O 1
ATOM 2043 N N . THR A 1 274 ? 18.093 -3.458 1.432 1.00 94.69 274 THR A N 1
ATOM 2044 C CA . THR A 1 274 ? 16.628 -3.472 1.549 1.00 94.69 274 THR A CA 1
ATOM 2045 C C . THR A 1 274 ? 16.120 -2.057 1.855 1.00 94.69 274 THR A C 1
ATOM 2047 O O . THR A 1 274 ? 16.670 -1.409 2.752 1.00 94.69 274 THR A O 1
ATOM 2050 N N . PRO A 1 275 ? 15.108 -1.560 1.119 1.00 96.06 275 PRO A N 1
ATOM 2051 C CA . PRO A 1 275 ? 14.577 -0.222 1.335 1.00 96.06 275 PRO A CA 1
ATOM 2052 C C . PRO A 1 275 ? 14.221 0.047 2.802 1.00 96.06 275 PRO A C 1
ATOM 2054 O O . PRO A 1 275 ? 13.515 -0.732 3.443 1.00 96.06 275 PRO A O 1
ATOM 2057 N N . SER A 1 276 ? 14.728 1.156 3.329 1.00 93.00 276 SER A N 1
ATOM 2058 C CA . SER A 1 276 ? 14.508 1.623 4.698 1.00 93.00 276 SER A CA 1
ATOM 2059 C C . SER A 1 276 ? 14.686 3.138 4.784 1.00 93.00 276 SER A C 1
ATOM 2061 O O . SER A 1 276 ? 15.126 3.791 3.833 1.00 93.00 276 SER A O 1
ATOM 2063 N N . GLU A 1 277 ? 14.400 3.719 5.949 1.00 90.62 277 GLU A N 1
ATOM 2064 C CA . GLU A 1 277 ? 14.522 5.160 6.160 1.00 90.62 277 GLU A CA 1
ATOM 2065 C C . GLU A 1 277 ? 15.935 5.712 5.896 1.00 90.62 277 GLU A C 1
ATOM 2067 O O . GLU A 1 277 ? 16.076 6.894 5.574 1.00 90.62 277 GLU A O 1
ATOM 2072 N N . SER A 1 278 ? 16.976 4.875 6.001 1.00 91.56 278 SER A N 1
ATOM 2073 C CA . SER A 1 278 ? 18.370 5.280 5.792 1.00 91.56 278 SER A CA 1
ATOM 2074 C C . SER A 1 278 ? 18.797 5.361 4.329 1.00 91.56 278 SER A C 1
ATOM 2076 O O . SER A 1 278 ? 19.787 6.034 4.046 1.00 91.56 278 SER A O 1
ATOM 2078 N N . ASN A 1 279 ? 18.100 4.688 3.406 1.00 93.44 279 ASN A N 1
ATOM 2079 C CA . ASN A 1 279 ? 18.499 4.646 1.994 1.00 93.44 279 ASN A CA 1
ATOM 2080 C C . ASN A 1 279 ? 17.397 5.028 0.995 1.00 93.44 279 ASN A C 1
ATOM 2082 O O . ASN A 1 279 ? 17.719 5.276 -0.166 1.00 93.44 279 ASN A O 1
ATOM 2086 N N . MET A 1 280 ? 16.129 5.114 1.408 1.00 93.94 280 MET A N 1
ATOM 2087 C CA . MET A 1 280 ? 15.048 5.602 0.549 1.00 93.94 280 MET A CA 1
ATOM 2088 C C . MET A 1 280 ? 15.231 7.086 0.202 1.00 93.94 280 MET A C 1
ATOM 2090 O O . MET A 1 280 ? 15.451 7.922 1.081 1.00 93.94 280 MET A O 1
ATOM 2094 N N . LEU A 1 281 ? 15.093 7.397 -1.089 1.00 92.62 281 LEU A N 1
ATOM 2095 C CA . LEU A 1 281 ? 15.156 8.745 -1.669 1.00 92.62 281 LEU A CA 1
ATOM 2096 C C . LEU A 1 281 ? 13.783 9.244 -2.146 1.00 92.62 281 LEU A C 1
ATOM 2098 O O . LEU A 1 281 ? 13.579 10.444 -2.306 1.00 92.62 281 LEU A O 1
ATOM 2102 N N . SER A 1 282 ? 12.831 8.336 -2.360 1.00 94.94 282 SER A N 1
ATOM 2103 C CA . SER A 1 282 ? 11.460 8.642 -2.771 1.00 94.94 282 SER A CA 1
ATOM 2104 C C . SER A 1 282 ? 10.443 7.879 -1.927 1.00 94.94 282 SER A C 1
ATOM 2106 O O . SER A 1 282 ? 10.785 6.958 -1.186 1.00 94.94 282 SER A O 1
ATOM 2108 N N . GLY A 1 283 ? 9.169 8.234 -2.086 1.00 95.88 283 GLY A N 1
ATOM 2109 C CA . GLY A 1 283 ? 8.061 7.381 -1.685 1.00 95.88 283 GLY A CA 1
ATOM 2110 C C . GLY A 1 283 ? 7.954 6.188 -2.625 1.00 95.88 283 GLY A C 1
ATOM 2111 O O . GLY A 1 283 ? 8.640 6.123 -3.651 1.00 95.88 283 GLY A O 1
ATOM 2112 N N . TYR A 1 284 ? 7.077 5.254 -2.287 1.00 97.75 284 TYR A N 1
ATOM 2113 C CA . TYR A 1 284 ? 6.793 4.123 -3.157 1.00 97.75 284 TYR A CA 1
ATOM 2114 C C . TYR A 1 284 ? 5.854 4.510 -4.303 1.00 97.75 284 TYR A C 1
ATOM 2116 O O . TYR A 1 284 ? 5.023 5.411 -4.187 1.00 97.75 284 TYR A O 1
ATOM 2124 N N . ALA A 1 285 ? 5.972 3.779 -5.405 1.00 97.62 285 ALA A N 1
ATOM 2125 C CA . ALA A 1 285 ? 4.994 3.696 -6.478 1.00 97.62 285 ALA A CA 1
ATOM 2126 C C . ALA A 1 285 ? 4.571 2.236 -6.660 1.00 97.62 285 ALA A C 1
ATOM 2128 O O . ALA A 1 285 ? 5.355 1.324 -6.398 1.00 97.62 285 ALA A O 1
ATOM 2129 N N . LEU A 1 286 ? 3.352 2.006 -7.147 1.00 96.31 286 LEU A N 1
ATOM 2130 C CA . LEU A 1 286 ? 2.913 0.668 -7.537 1.00 96.31 286 LEU A CA 1
ATOM 2131 C C . LEU A 1 286 ? 3.225 0.409 -9.015 1.00 96.31 286 LEU A C 1
ATOM 2133 O O . LEU A 1 286 ? 2.954 1.252 -9.873 1.00 96.31 286 LEU A O 1
ATOM 2137 N N . ALA A 1 287 ? 3.733 -0.784 -9.304 1.00 97.12 287 ALA A N 1
ATOM 2138 C CA . ALA A 1 287 ? 3.878 -1.334 -10.643 1.00 97.12 287 ALA A CA 1
ATOM 2139 C C . ALA A 1 287 ? 3.114 -2.661 -10.725 1.00 97.12 287 ALA A C 1
ATOM 2141 O O . ALA A 1 287 ? 3.264 -3.535 -9.878 1.00 97.12 287 ALA A O 1
ATOM 2142 N N . GLN A 1 288 ? 2.262 -2.793 -11.731 1.00 96.50 288 GLN A N 1
ATOM 2143 C CA . GLN A 1 288 ? 1.348 -3.910 -11.908 1.00 96.50 288 GLN A CA 1
ATOM 2144 C C . GLN A 1 288 ? 1.851 -4.815 -13.037 1.00 96.50 288 GLN A C 1
ATOM 2146 O O . GLN A 1 288 ? 1.967 -4.382 -14.185 1.00 96.50 288 GLN A O 1
ATOM 2151 N N . PHE A 1 289 ? 2.077 -6.083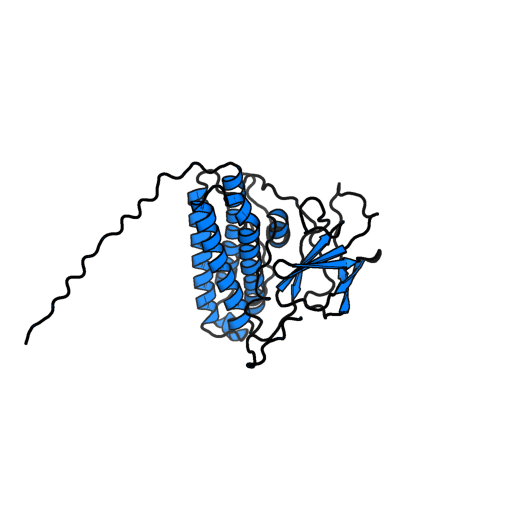 -12.710 1.00 96.06 289 PHE A N 1
ATOM 2152 C CA . PHE A 1 289 ? 2.443 -7.177 -13.611 1.00 96.06 289 PHE A CA 1
ATOM 2153 C C . PHE A 1 289 ? 1.317 -8.219 -13.606 1.00 96.06 289 PHE A C 1
ATOM 2155 O O . PHE A 1 289 ? 1.456 -9.296 -13.016 1.00 96.06 289 PHE A O 1
ATOM 2162 N N . PRO A 1 290 ? 0.145 -7.874 -14.172 1.00 93.69 290 PRO A N 1
ATOM 2163 C CA . PRO A 1 290 ? -1.058 -8.651 -13.962 1.00 93.69 290 PRO A CA 1
ATOM 2164 C C . PRO A 1 290 ? -1.014 -9.996 -14.684 1.00 93.69 290 PRO A C 1
ATOM 2166 O O . PRO A 1 290 ? -0.535 -10.101 -15.814 1.00 93.69 290 PRO A O 1
ATOM 2169 N N . PHE A 1 291 ? -1.609 -11.008 -14.063 1.00 91.75 291 PHE A N 1
ATOM 2170 C CA . PHE A 1 291 ? -1.917 -12.283 -14.706 1.00 91.75 291 PHE A CA 1
ATOM 2171 C C . PHE A 1 291 ? -3.356 -12.698 -14.409 1.00 91.75 291 PHE A C 1
ATOM 2173 O O . PHE A 1 291 ? -4.004 -12.144 -13.524 1.00 91.75 291 PHE A O 1
ATOM 2180 N N . ASP A 1 292 ? -3.893 -13.623 -15.202 1.00 91.62 292 ASP A N 1
ATOM 2181 C CA . ASP A 1 292 ? -5.302 -14.002 -15.105 1.00 91.62 292 ASP A CA 1
ATOM 2182 C C . ASP A 1 292 ? -5.593 -14.726 -13.779 1.00 91.62 292 ASP A C 1
ATOM 2184 O O . ASP A 1 292 ? -4.827 -15.578 -13.324 1.00 91.62 292 ASP A O 1
ATOM 2188 N N . SER A 1 293 ? -6.743 -14.405 -13.185 1.00 91.12 293 SER A N 1
ATOM 2189 C CA . SER A 1 293 ? -7.344 -15.157 -12.076 1.00 91.12 293 SER A CA 1
ATOM 2190 C C . SER A 1 293 ? -7.541 -16.651 -12.384 1.00 91.12 293 SER A C 1
ATOM 2192 O O . SER A 1 293 ? -7.563 -17.484 -11.476 1.00 91.12 293 SER A O 1
ATOM 2194 N N . ALA A 1 294 ? -7.705 -17.000 -13.661 1.00 86.56 294 ALA A N 1
ATOM 2195 C CA . ALA A 1 294 ? -7.813 -18.359 -14.154 1.00 86.56 294 ALA A CA 1
ATOM 2196 C C . ALA A 1 294 ? -6.441 -18.899 -14.575 1.00 86.56 294 ALA A C 1
ATOM 2198 O O . ALA A 1 294 ? -5.706 -18.279 -15.338 1.00 86.56 294 ALA A O 1
ATOM 2199 N N . THR A 1 295 ? -6.129 -20.123 -14.149 1.00 78.38 295 THR A N 1
ATOM 2200 C CA . THR A 1 295 ? -4.907 -20.824 -14.554 1.00 78.38 295 THR A CA 1
ATOM 2201 C C . THR A 1 295 ? -5.219 -22.228 -15.067 1.00 78.38 295 THR A C 1
ATOM 2203 O O . THR A 1 295 ? -6.200 -22.853 -14.659 1.00 78.38 295 THR A O 1
ATOM 2206 N N . LYS A 1 296 ? -4.399 -22.729 -15.996 1.00 75.56 296 LYS A N 1
ATOM 2207 C CA . LYS A 1 296 ? -4.405 -24.145 -16.410 1.00 75.56 296 LYS A CA 1
ATOM 2208 C C . LYS A 1 296 ? -3.518 -24.937 -15.441 1.00 75.56 296 LYS A C 1
ATOM 2210 O O . LYS A 1 296 ? -2.649 -24.346 -14.812 1.00 75.56 296 LYS A O 1
ATOM 2215 N N . GLU A 1 297 ? -3.681 -26.260 -15.343 1.00 61.47 297 GLU A N 1
ATOM 2216 C CA . GLU A 1 297 ? -2.936 -27.107 -14.380 1.00 61.47 297 GLU A CA 1
ATOM 2217 C C . GLU A 1 297 ? -1.403 -26.944 -14.406 1.00 61.47 297 GLU A C 1
ATOM 2219 O O . GLU A 1 297 ? -0.746 -27.239 -13.414 1.00 61.47 297 GLU A O 1
ATOM 2224 N N . SER A 1 298 ? -0.817 -26.435 -15.496 1.00 62.31 298 SER A N 1
ATOM 2225 C CA . SER A 1 298 ? 0.616 -26.134 -15.577 1.00 62.31 298 SER A CA 1
ATOM 2226 C C . SER A 1 298 ? 1.069 -24.909 -14.766 1.00 62.31 298 SER A C 1
ATOM 2228 O O . SER A 1 298 ? 2.273 -24.695 -14.677 1.00 62.31 298 SER A O 1
ATOM 2230 N N . GLY A 1 299 ? 0.144 -24.124 -14.193 1.00 55.06 299 GLY A N 1
ATOM 2231 C CA . GLY A 1 299 ? 0.430 -22.912 -13.419 1.00 55.06 299 GLY A CA 1
ATOM 2232 C C . GLY A 1 299 ? 1.161 -21.818 -14.217 1.00 55.06 299 GLY A C 1
ATOM 2233 O O . GLY A 1 299 ? 1.656 -22.063 -15.320 1.00 55.06 299 GLY A O 1
ATOM 2234 N N . PRO A 1 300 ? 1.248 -20.581 -13.702 1.00 55.44 300 PRO A N 1
ATOM 2235 C CA . PRO A 1 300 ? 2.336 -19.700 -14.099 1.00 55.44 300 PRO A CA 1
ATOM 2236 C C . PRO A 1 300 ? 3.646 -20.324 -13.598 1.00 55.44 300 PRO A C 1
ATOM 2238 O O . PRO A 1 300 ? 3.743 -20.730 -12.439 1.00 55.44 300 PRO A O 1
ATOM 2241 N N . ALA A 1 301 ? 4.640 -20.461 -14.476 1.00 53.69 301 ALA A N 1
ATOM 2242 C CA . ALA A 1 301 ? 5.957 -20.923 -14.066 1.00 53.69 301 ALA A CA 1
ATOM 2243 C C . ALA A 1 301 ? 6.567 -19.867 -13.134 1.00 53.69 301 ALA A C 1
ATOM 2245 O O . ALA A 1 301 ? 6.999 -18.816 -13.600 1.00 53.69 301 ALA A O 1
ATOM 2246 N N . TYR A 1 302 ? 6.584 -20.132 -11.826 1.00 51.22 302 TYR A N 1
ATOM 2247 C CA . TYR A 1 302 ? 7.464 -19.411 -10.913 1.00 51.22 302 TYR A CA 1
ATOM 2248 C C . TYR A 1 302 ? 8.893 -19.688 -11.392 1.00 51.22 302 TYR A C 1
ATOM 2250 O O . TYR A 1 302 ? 9.294 -20.852 -11.462 1.00 51.22 302 TYR A O 1
ATOM 2258 N N . GLY A 1 303 ? 9.598 -18.646 -11.843 1.00 49.50 303 GLY A N 1
ATOM 2259 C CA . GLY A 1 303 ? 10.938 -18.770 -12.417 1.00 49.50 303 GLY A CA 1
ATOM 2260 C C . GLY A 1 303 ? 11.865 -19.575 -11.504 1.00 49.50 303 GLY A C 1
ATOM 2261 O O . GLY A 1 303 ? 11.864 -19.373 -10.290 1.00 49.50 303 GLY A O 1
ATOM 2262 N N . ALA A 1 304 ? 12.597 -20.517 -12.101 1.00 32.62 304 ALA A N 1
ATOM 2263 C CA . ALA A 1 304 ? 13.694 -21.239 -11.462 1.00 32.62 304 ALA A CA 1
ATOM 2264 C C . ALA A 1 304 ? 14.970 -20.391 -11.448 1.00 32.62 304 ALA A C 1
ATOM 2266 O O . ALA A 1 304 ? 15.168 -19.633 -12.427 1.00 32.62 304 ALA A O 1
#

Radius of gyration: 21.46 Å; Cα contacts (8 Å, |Δi|>4): 490; chains: 1; bounding box: 64×67×53 Å

Organism: NCBI:txid1111947

Mean predicted aligned error: 6.97 Å

Foldseek 3Di:
DDDDDDPDDPPPPPPPPDDDDPQDPLRLLLLQLLLQLLLLLLCLLVVVLVVDDLVQCVVVVWDSCVSVVSVVVNVVSVVSNVVSCVVNPVQHFDRFDWDDPDDGPVSSLVVLLVSLLLSLQSLVQSLVSCPVPVVSSVVSVVSSVVSLQSSLCSQCVGVQWHSAFDDAGHHDYSQQSCQVSVVGGPGGPPPHDDRPHDHFFAWDWQDQADDAQDKIAIDGDFDPPDDDPPAWKWWWKTAGPDTDTFTQDPRRMTTHHPQGGAKIKIFMFRDPDDDDPVTTRGHIDIHGHIDGSDDDPVPDPNDD

pLDDT: mean 90.04, std 15.92, range [32.62, 98.88]

Sequence (304 aa):
MFTKLSLFACAAALTVFGAPIPASQTDISVLTFALTLEHLENAFYKQGLAKYSESDFQKDGLPAWVRGRFAQIAQHETEHVKYLTQALGDLAPQPCEYSFPDDSPKTFAAMSMIFETVGASAYLGSAKSLADNADYLTAAGSILAVESRQASWVTASVMKLQPWNGPFDIPLTPSGAFSLAAPFIKSCPSSNAQLPVKLYSPLQLSTTTPAHGSAITASYTNVEGDASDSGERYVAWMDGLGVVYSALDKDGKATVPDGLMGTVYAVVVSSQETPSESNMLSGYALAQFPFDSATKESGPAYGA

InterPro domains:
  IPR009078 Ferritin-like superfamily [SSF47240] (26-154)
  IPR039254 Protein Rds1 [PTHR38705] (23-209)

Nearest PDB structures (foldseek):
  8w9k-assembly1_B  TM=8.821E-01  e=1.374E-18  Ramazzottius varieornatus
  8w9k-assembly2_C  TM=8.710E-01  e=1.815E-18  Ramazzottius varieornatus
  8kce-assembly1_A-2  TM=8.874E-01  e=6.535E-18  Ramazzottius varieornatus
  8w9k-assembly1_A  TM=8.700E-01  e=8.165E-18  Ramazzottius varieornatus
  8x1k-assembly1_B  TM=8.654E-01  e=2.781E-17  Ramazzottius varieornatus

Secondary structure (DSSP, 8-state):
-----------------PPPPPPPHHHHHHHHHHHHHHHHHHHHHHHHHHH--HHHHHHTT--HHHHHHHHHHHHHHHHHHHHHHHHHGGGPPPP-EE-----SHHHHHHHHHHHHHHHHHHHHHHGGGGTT-HHHHHHHHHHHHHHHHHHHIIIIIIS-B-S-SSSSPPP--HHHHHHHHGGGEEE--TTSPPPS----PPPEES-SSPPTT-EEEEE-PPPTTSPPTTS--EEEEEETTEEEEEE--TTSEEEPPTT--EEEEEEEESSSSPP-TTTB-S--EEEEE--BS---TT------

Solvent-accessible surface area (backbone atoms only — not comparable to full-atom values): 17193 Å² total; per-residue (Å²): 133,86,83,82,83,79,82,79,77,81,75,78,78,77,78,75,75,68,81,77,75,81,72,48,74,60,42,49,52,52,48,44,51,49,40,56,53,32,39,51,52,29,47,49,41,52,50,49,61,72,73,46,51,71,68,49,30,45,74,65,7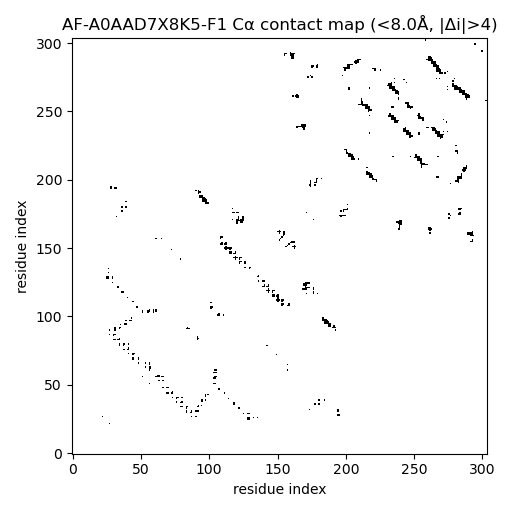0,41,62,80,67,52,58,59,49,51,54,50,50,34,50,49,32,49,49,52,35,50,53,40,37,63,74,44,49,96,68,40,63,70,69,58,44,71,54,76,89,57,86,46,61,62,47,42,48,54,50,49,28,50,50,25,44,44,51,21,15,31,39,56,40,44,40,73,68,25,66,90,38,64,69,60,32,50,50,42,54,54,50,26,59,47,29,44,49,51,18,21,45,37,28,24,74,71,70,48,21,38,55,59,57,63,99,43,72,47,63,24,49,68,32,46,35,43,26,65,50,49,86,34,52,75,51,64,59,88,84,40,76,84,73,99,49,65,86,44,35,54,36,41,58,75,54,51,64,62,55,65,71,34,79,41,40,54,49,60,58,81,57,94,86,61,80,76,91,82,65,68,36,27,39,39,39,37,52,29,89,44,75,49,78,22,64,36,47,97,86,28,36,29,51,37,64,72,91,70,44,22,80,24,43,34,30,38,21,59,55,99,59,84,87,42,92,91,36,49,66,31,8,40,28,69,35,40,38,77,45,61,51,71,76,62,98,81,54,81,78,76,82,130